Protein AF-A0ABD0TTN7-F1 (afdb_monomer_lite)

pLDDT: mean 75.39, std 26.1, range [21.66, 98.62]

Secondary structure (DSSP, 8-state):
--------------GGGSTTSSHHHHHHHHHHHTTT-------------------------S----IIIIIHHHHHHHHHHHHHHHHHHHH----HHHHHHS--SHHHHHHHHHHHHHHHHHHHHHHHHH-STTTTHHHH------EEEEE-TTS-EEEEGGGGGGTT---TTTGGGEETTEE-HHHHHHT--HHHHHHHHHHHHT-S-B-TT-BBS-TT--TT-B---HHHHHHHHHHHHHHHHHHHHHHHHHHHHHHHTT-TT---SSS-GGGGSPP--

Structure (mmCIF, N/CA/C/O backbone):
data_AF-A0ABD0TTN7-F1
#
_entry.id   AF-A0ABD0TTN7-F1
#
loop_
_atom_site.group_PDB
_atom_site.id
_atom_site.type_symbol
_atom_site.label_atom_id
_atom_site.label_alt_id
_atom_site.label_comp_id
_atom_site.label_asym_id
_atom_site.label_entity_id
_atom_site.label_seq_id
_atom_site.pdbx_PDB_ins_code
_atom_site.Cartn_x
_atom_site.Cartn_y
_atom_site.Cartn_z
_atom_site.occupancy
_atom_site.B_iso_or_equiv
_atom_site.auth_seq_id
_atom_site.auth_comp_id
_atom_site.auth_asym_id
_atom_site.auth_atom_id
_atom_site.pdbx_PDB_model_num
ATOM 1 N N . MET A 1 1 ? 41.023 -1.683 -33.864 1.00 35.75 1 MET A N 1
ATOM 2 C CA . MET A 1 1 ? 41.958 -1.621 -32.718 1.00 35.75 1 MET A CA 1
ATOM 3 C C . MET A 1 1 ? 41.293 -0.709 -31.689 1.00 35.75 1 MET A C 1
ATOM 5 O O . MET A 1 1 ? 41.091 0.445 -32.017 1.00 35.75 1 MET A O 1
ATOM 9 N N . LEU A 1 2 ? 40.792 -1.151 -30.534 1.00 28.19 2 LEU A N 1
ATOM 10 C CA . LEU A 1 2 ? 40.982 -2.406 -29.790 1.00 28.19 2 LEU A CA 1
ATOM 11 C C . LEU A 1 2 ? 39.707 -3.271 -29.742 1.00 28.19 2 LEU A C 1
ATOM 13 O O . LEU A 1 2 ? 38.598 -2.751 -29.746 1.00 28.19 2 LEU A O 1
ATOM 17 N N . GLN A 1 3 ? 39.882 -4.590 -29.662 1.00 27.80 3 GLN A N 1
ATOM 18 C CA . GLN A 1 3 ? 38.815 -5.581 -29.499 1.00 27.80 3 GLN A CA 1
ATOM 19 C C . GLN A 1 3 ? 39.007 -6.230 -28.124 1.00 27.80 3 GLN A C 1
ATOM 21 O O . GLN A 1 3 ? 40.016 -6.898 -27.909 1.00 27.80 3 GLN A O 1
ATOM 26 N N . LEU A 1 4 ? 38.098 -5.989 -27.172 1.00 27.08 4 LEU A N 1
ATOM 27 C CA . LEU A 1 4 ? 38.223 -6.539 -25.819 1.00 27.08 4 LEU A CA 1
ATOM 28 C C . LEU A 1 4 ? 37.517 -7.900 -25.739 1.00 27.08 4 LEU A C 1
ATOM 30 O O . LEU A 1 4 ? 36.291 -7.983 -25.808 1.00 27.08 4 LEU A O 1
ATOM 34 N N . SER A 1 5 ? 38.300 -8.971 -25.626 1.00 25.77 5 SER A N 1
ATOM 35 C CA . SER A 1 5 ? 37.813 -10.353 -25.645 1.00 25.77 5 SER A CA 1
ATOM 36 C C . SER A 1 5 ? 36.914 -10.676 -24.446 1.00 25.77 5 SER A C 1
ATOM 38 O O . SER A 1 5 ? 37.381 -10.758 -23.311 1.00 25.77 5 SER A O 1
ATOM 40 N N . TYR A 1 6 ? 35.628 -10.930 -24.699 1.00 31.28 6 TYR A N 1
ATOM 41 C CA . TYR A 1 6 ? 34.683 -11.420 -23.692 1.00 31.28 6 TYR A CA 1
ATOM 42 C C . TYR A 1 6 ? 34.899 -12.924 -23.457 1.00 31.28 6 TYR A C 1
ATOM 44 O O . TYR A 1 6 ? 34.356 -13.762 -24.175 1.00 31.28 6 TYR A O 1
ATOM 52 N N . GLN A 1 7 ? 35.728 -13.274 -22.471 1.00 26.98 7 GLN A N 1
ATOM 53 C CA . GLN A 1 7 ? 35.920 -14.666 -22.052 1.00 26.98 7 GLN A CA 1
ATOM 54 C C . GLN A 1 7 ? 34.673 -15.193 -21.326 1.00 26.98 7 GLN A C 1
ATOM 56 O O . GLN A 1 7 ? 34.193 -14.608 -20.353 1.00 26.98 7 GLN A O 1
ATOM 61 N N . PHE A 1 8 ? 34.141 -16.308 -21.829 1.00 33.16 8 PHE A N 1
ATOM 62 C CA . PHE A 1 8 ? 32.968 -16.992 -21.294 1.00 33.16 8 PHE A CA 1
ATOM 63 C C . PHE A 1 8 ? 33.393 -17.921 -20.154 1.00 33.16 8 PHE A C 1
ATOM 65 O O . PHE A 1 8 ? 33.653 -19.103 -20.375 1.00 33.16 8 PHE A O 1
ATOM 72 N N . ASP A 1 9 ? 33.485 -17.390 -18.935 1.00 27.58 9 ASP A N 1
ATOM 73 C CA . ASP A 1 9 ? 33.886 -18.207 -17.790 1.00 27.58 9 ASP A CA 1
ATOM 74 C C . ASP A 1 9 ? 32.690 -18.987 -17.216 1.00 27.58 9 ASP A C 1
ATOM 76 O O . ASP A 1 9 ? 31.742 -18.430 -16.647 1.00 27.58 9 ASP A O 1
ATOM 80 N N . ARG A 1 10 ? 32.707 -20.305 -17.430 1.00 39.47 10 ARG A N 1
ATOM 81 C CA . ARG A 1 10 ? 31.604 -21.236 -17.148 1.00 39.47 10 ARG A CA 1
ATOM 82 C C . ARG A 1 10 ? 31.715 -21.788 -15.723 1.00 39.47 10 ARG A C 1
ATOM 84 O O . ARG A 1 10 ? 31.835 -22.994 -15.528 1.00 39.47 10 ARG A O 1
ATOM 91 N N . SER A 1 11 ? 31.670 -20.898 -14.734 1.00 35.69 11 SER A N 1
ATOM 92 C CA . SER A 1 11 ? 31.665 -21.276 -13.314 1.00 35.69 11 SER A CA 1
ATOM 93 C C . SER A 1 11 ? 30.315 -21.878 -12.885 1.00 35.69 11 SER A C 1
ATOM 95 O O . SER A 1 11 ? 29.256 -21.483 -13.381 1.00 35.69 11 SER A O 1
ATOM 97 N N . GLY A 1 12 ? 30.370 -22.883 -12.006 1.00 32.56 12 GLY A N 1
ATOM 98 C CA . GLY A 1 12 ? 29.267 -23.791 -11.680 1.00 32.56 12 GLY A CA 1
ATOM 99 C C . GLY A 1 12 ? 28.047 -23.118 -11.043 1.00 32.56 12 GLY A C 1
ATOM 100 O O . GLY A 1 12 ? 28.159 -22.232 -10.200 1.00 32.56 12 GLY A O 1
ATOM 101 N N . MET A 1 13 ? 26.854 -23.565 -11.443 1.00 35.53 13 MET A N 1
ATOM 102 C CA . MET A 1 13 ? 25.582 -23.057 -10.928 1.00 35.53 13 MET A CA 1
ATOM 103 C C . MET A 1 13 ? 25.083 -23.932 -9.771 1.00 35.53 13 MET A C 1
ATOM 105 O O . MET A 1 13 ? 24.149 -24.721 -9.931 1.00 35.53 13 MET A O 1
ATOM 109 N N . ASP A 1 14 ? 25.716 -23.798 -8.606 1.00 32.41 14 ASP A N 1
ATOM 110 C CA . ASP A 1 14 ? 25.329 -24.559 -7.417 1.00 32.41 14 ASP A CA 1
ATOM 111 C C . ASP A 1 14 ? 23.949 -24.137 -6.897 1.00 32.41 14 ASP A C 1
ATOM 113 O O . ASP A 1 14 ? 23.652 -22.958 -6.678 1.00 32.41 14 ASP A O 1
ATOM 117 N N . ARG A 1 15 ? 23.094 -25.139 -6.652 1.00 35.00 15 ARG A N 1
ATOM 118 C CA . ARG A 1 15 ? 21.683 -24.981 -6.243 1.00 35.00 15 ARG A CA 1
ATOM 119 C C . ARG A 1 15 ? 21.482 -24.278 -4.887 1.00 35.00 15 ARG A C 1
ATOM 121 O O . ARG A 1 15 ? 20.344 -23.995 -4.524 1.00 35.00 15 ARG A O 1
ATOM 128 N N . LEU A 1 16 ? 22.557 -23.984 -4.155 1.00 34.22 16 LEU A N 1
ATOM 129 C CA . LEU A 1 16 ? 22.541 -23.403 -2.809 1.00 34.22 16 LEU A CA 1
ATOM 130 C C . LEU A 1 16 ? 22.418 -21.869 -2.766 1.00 34.22 16 LEU A C 1
ATOM 132 O O . LEU A 1 16 ? 22.091 -21.341 -1.711 1.00 34.22 16 LEU A O 1
ATOM 136 N N . ASN A 1 17 ? 22.612 -21.155 -3.884 1.00 36.28 17 ASN A N 1
ATOM 137 C CA . ASN A 1 17 ? 22.540 -19.679 -3.922 1.00 36.28 17 ASN A CA 1
ATOM 138 C C . ASN A 1 17 ? 21.160 -19.110 -4.315 1.00 36.28 17 ASN A C 1
ATOM 140 O O . ASN A 1 17 ? 20.979 -17.896 -4.375 1.00 36.28 17 ASN A O 1
ATOM 144 N N . ILE A 1 18 ? 20.171 -19.969 -4.573 1.00 40.19 18 ILE A N 1
ATOM 145 C CA . ILE A 1 18 ? 18.792 -19.577 -4.910 1.00 40.19 18 ILE A CA 1
ATOM 146 C C . ILE A 1 18 ? 17.914 -19.180 -3.688 1.00 40.19 18 ILE A C 1
ATOM 148 O O . ILE A 1 18 ? 17.066 -18.303 -3.858 1.00 40.19 18 ILE A O 1
ATOM 152 N N . PRO A 1 19 ? 18.066 -19.727 -2.457 1.00 31.73 19 PRO A N 1
ATOM 153 C CA . PRO A 1 19 ? 17.111 -19.479 -1.373 1.00 31.73 19 PRO A CA 1
ATOM 154 C C . PRO A 1 19 ? 17.317 -18.145 -0.638 1.00 31.73 19 PRO A C 1
ATOM 156 O O . PRO A 1 19 ? 16.416 -17.719 0.077 1.00 31.73 19 PRO A O 1
ATOM 159 N N . LEU A 1 20 ? 18.466 -17.475 -0.800 1.00 38.25 20 LEU A N 1
ATOM 160 C CA . LEU A 1 20 ? 18.839 -16.274 -0.033 1.00 38.25 20 LEU A CA 1
ATOM 161 C C . LEU A 1 20 ? 18.192 -14.967 -0.524 1.00 38.25 20 LEU A C 1
ATOM 163 O O . LEU A 1 20 ? 18.068 -14.037 0.262 1.00 38.25 20 LEU A O 1
ATOM 167 N N . GLY A 1 21 ? 17.717 -14.901 -1.774 1.00 35.94 21 GLY A N 1
ATOM 168 C CA . GLY A 1 21 ? 17.000 -13.725 -2.302 1.00 35.94 21 GLY A CA 1
ATOM 169 C C . GLY A 1 21 ? 15.488 -13.711 -2.024 1.00 35.94 21 GLY A C 1
ATOM 170 O O . GLY A 1 21 ? 14.837 -12.682 -2.177 1.00 35.94 21 GLY A O 1
ATOM 171 N N . SER A 1 22 ? 14.913 -14.845 -1.613 1.00 44.78 22 SER A N 1
ATOM 172 C CA . SER A 1 22 ? 13.481 -14.987 -1.315 1.00 44.78 22 SER A CA 1
ATOM 173 C C . SER A 1 22 ? 13.012 -14.672 0.126 1.00 44.78 22 SER A C 1
ATOM 175 O O . SER A 1 22 ? 11.804 -14.463 0.271 1.00 44.78 22 SER A O 1
ATOM 177 N N . PRO A 1 23 ? 13.837 -14.622 1.203 1.00 37.97 23 PRO A N 1
ATOM 178 C CA . PRO A 1 23 ? 13.316 -14.487 2.568 1.00 37.97 23 PRO A CA 1
ATOM 179 C C . PRO A 1 23 ? 12.605 -13.158 2.821 1.00 37.97 23 PRO A C 1
ATOM 181 O O . PRO A 1 23 ? 11.647 -13.122 3.584 1.00 37.97 23 PRO A O 1
ATOM 184 N N . VAL A 1 24 ? 13.040 -12.075 2.167 1.00 43.75 24 VAL A N 1
ATOM 185 C CA . VAL A 1 24 ? 12.493 -10.723 2.372 1.00 43.75 24 VAL A CA 1
ATOM 186 C C . VAL A 1 24 ? 11.019 -10.649 1.960 1.00 43.75 24 VAL A C 1
ATOM 188 O O . VAL A 1 24 ? 10.198 -10.117 2.707 1.00 43.75 24 VAL A O 1
ATOM 191 N N . LEU A 1 25 ? 10.653 -11.254 0.822 1.00 38.06 25 LEU A N 1
ATOM 192 C CA . LEU A 1 25 ? 9.258 -11.318 0.376 1.00 38.06 25 LEU A CA 1
ATOM 193 C C . LEU A 1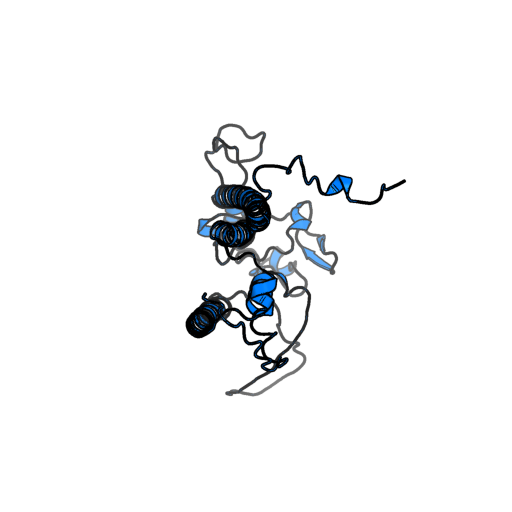 25 ? 8.425 -12.247 1.275 1.00 38.06 25 LEU A C 1
ATOM 195 O O . LEU A 1 25 ? 7.306 -11.898 1.647 1.00 38.06 25 LEU A O 1
ATOM 199 N N . THR A 1 26 ? 8.985 -13.390 1.687 1.00 41.38 26 THR A N 1
ATOM 200 C CA . THR A 1 26 ? 8.311 -14.338 2.590 1.00 41.38 26 THR A CA 1
ATOM 201 C C . THR A 1 26 ? 8.075 -13.750 3.985 1.00 41.38 26 THR A C 1
ATOM 203 O O . THR A 1 26 ? 7.040 -14.023 4.585 1.00 41.38 26 THR A O 1
ATOM 206 N N . LEU A 1 27 ? 8.981 -12.912 4.502 1.00 41.38 27 LEU A N 1
ATOM 207 C CA . LEU A 1 27 ? 8.842 -12.292 5.824 1.00 41.38 27 LEU A CA 1
ATOM 208 C C . LEU A 1 27 ? 7.865 -11.104 5.806 1.00 41.38 27 LEU A C 1
ATOM 210 O O . LEU A 1 27 ? 7.028 -10.999 6.701 1.00 41.38 27 LEU A O 1
ATOM 214 N N . LEU A 1 28 ? 7.892 -10.268 4.758 1.00 39.09 28 LEU A N 1
ATOM 215 C CA . LEU A 1 28 ? 6.909 -9.189 4.564 1.00 39.09 28 LEU A CA 1
ATOM 216 C C . LEU A 1 28 ? 5.490 -9.732 4.320 1.00 39.09 28 LEU A C 1
ATOM 218 O O . LEU A 1 28 ? 4.529 -9.210 4.878 1.00 39.09 28 LEU A O 1
ATOM 222 N N . CYS A 1 29 ? 5.346 -10.821 3.556 1.00 39.69 29 CYS A N 1
ATOM 223 C CA . CYS A 1 29 ? 4.062 -11.514 3.387 1.00 39.69 29 CYS A CA 1
ATOM 224 C C . CYS A 1 29 ? 3.678 -12.360 4.627 1.00 39.69 29 CYS A C 1
ATOM 226 O O . CYS A 1 29 ? 2.503 -12.652 4.873 1.00 39.69 29 CYS A O 1
ATOM 228 N N . GLY A 1 30 ? 4.661 -12.708 5.465 1.00 33.47 30 GLY A N 1
ATOM 229 C CA . GLY A 1 30 ? 4.503 -13.471 6.705 1.00 33.47 30 GLY A CA 1
ATOM 230 C C . GLY A 1 30 ? 3.621 -12.790 7.754 1.00 33.47 30 GLY A C 1
ATOM 231 O O . GLY A 1 30 ? 2.946 -13.483 8.515 1.00 33.47 30 GLY A O 1
ATOM 232 N N . ILE A 1 31 ? 3.538 -11.454 7.733 1.00 45.19 31 ILE A N 1
ATOM 233 C CA . ILE A 1 31 ? 2.679 -10.656 8.629 1.00 45.19 31 ILE A CA 1
ATOM 234 C C . ILE A 1 31 ? 1.177 -10.918 8.371 1.00 45.19 31 ILE A C 1
ATOM 236 O O . ILE A 1 31 ? 0.366 -10.746 9.276 1.00 45.19 31 ILE A O 1
ATOM 240 N N . HIS A 1 32 ? 0.800 -11.415 7.184 1.00 35.41 32 HIS A N 1
ATOM 241 C CA . HIS A 1 32 ? -0.573 -11.836 6.855 1.00 35.41 32 HIS A CA 1
ATOM 242 C C . HIS A 1 32 ? -0.764 -13.365 6.745 1.00 35.41 32 HIS A C 1
ATOM 244 O O . HIS A 1 32 ? -1.893 -13.828 6.597 1.00 35.41 32 HIS A O 1
ATOM 250 N N . SER A 1 33 ? 0.303 -14.173 6.822 1.00 28.12 33 SER A N 1
ATOM 251 C CA . SER A 1 33 ? 0.257 -15.592 6.406 1.00 28.12 33 SER A CA 1
ATOM 252 C C . SER A 1 33 ? 0.139 -16.629 7.535 1.00 28.12 33 SER A C 1
ATOM 254 O O . SER A 1 33 ? -0.042 -17.816 7.255 1.00 28.12 33 SER A O 1
ATOM 256 N N . ARG A 1 34 ? 0.158 -16.229 8.818 1.00 31.75 34 ARG A N 1
ATOM 257 C CA . ARG A 1 34 ? -0.089 -17.166 9.942 1.00 31.75 34 ARG A CA 1
ATOM 258 C C . ARG A 1 34 ? -1.550 -17.638 10.079 1.00 31.75 34 ARG A C 1
ATOM 260 O O . ARG A 1 34 ? -1.848 -18.391 10.999 1.00 31.75 34 ARG A O 1
ATOM 267 N N . SER A 1 35 ? -2.422 -17.290 9.133 1.00 34.31 35 SER A N 1
ATOM 268 C CA . SER A 1 35 ? -3.768 -17.867 8.999 1.00 34.31 35 SER A CA 1
ATOM 269 C C . SER A 1 35 ? -3.836 -19.114 8.098 1.00 34.31 35 SER A C 1
ATOM 271 O O . SER A 1 35 ? -4.930 -19.638 7.916 1.00 34.31 35 SER A O 1
ATOM 273 N N . ALA A 1 36 ? -2.722 -19.586 7.505 1.00 28.41 36 ALA A N 1
ATOM 274 C CA . ALA A 1 36 ? -2.778 -20.599 6.433 1.00 28.41 36 ALA A CA 1
ATOM 275 C C . ALA A 1 36 ? -1.845 -21.827 6.544 1.00 28.41 36 ALA A C 1
ATOM 277 O O . ALA A 1 36 ? -2.139 -22.837 5.910 1.00 28.41 36 ALA A O 1
ATOM 278 N N . LEU A 1 37 ? -0.742 -21.795 7.307 1.00 27.08 37 LEU A N 1
ATOM 279 C CA . LEU A 1 37 ? 0.231 -22.906 7.347 1.00 27.08 37 LEU A CA 1
ATOM 280 C C . LEU A 1 37 ? 0.706 -23.231 8.769 1.00 27.08 37 LEU A C 1
ATOM 282 O O . LEU A 1 37 ? 1.490 -22.499 9.372 1.00 27.08 37 LEU A O 1
ATOM 286 N N . GLY A 1 38 ? 0.254 -24.376 9.284 1.00 30.25 38 GLY A N 1
ATOM 287 C CA . GLY A 1 38 ? 0.754 -24.958 10.525 1.00 30.25 38 GLY A CA 1
ATOM 288 C C . GLY A 1 38 ? 2.082 -25.677 10.301 1.00 30.25 38 GLY A C 1
ATOM 289 O O . GLY A 1 38 ? 2.096 -26.795 9.794 1.00 30.25 38 GLY A O 1
ATOM 290 N N . ILE A 1 39 ? 3.190 -25.056 10.708 1.00 24.92 39 ILE A N 1
ATOM 291 C CA . ILE A 1 39 ? 4.505 -25.704 10.800 1.00 24.92 39 ILE A CA 1
ATOM 292 C C . ILE A 1 39 ? 5.091 -25.411 12.183 1.00 24.92 39 ILE A C 1
ATOM 294 O O . ILE A 1 39 ? 5.323 -24.261 12.552 1.00 24.92 39 ILE A O 1
ATOM 298 N N . THR A 1 40 ? 5.317 -26.471 12.954 1.00 24.19 40 THR A N 1
ATOM 299 C CA . THR A 1 40 ? 5.938 -26.433 14.282 1.00 24.19 40 THR A CA 1
ATOM 300 C C . THR A 1 40 ? 7.429 -26.745 14.182 1.00 24.19 40 THR A C 1
ATOM 302 O O . THR A 1 40 ? 7.788 -27.800 13.663 1.00 24.19 40 THR A O 1
ATOM 305 N N . SER A 1 41 ? 8.293 -25.906 14.755 1.00 24.19 41 SER A N 1
ATOM 306 C CA . SER A 1 41 ? 9.706 -26.240 14.987 1.00 24.19 41 SER A CA 1
ATOM 307 C C . SER A 1 41 ? 10.023 -26.181 16.479 1.00 24.19 41 SER A C 1
ATOM 309 O O . SER A 1 41 ? 10.000 -25.114 17.090 1.00 24.19 41 SER A O 1
ATOM 311 N N . SER A 1 42 ? 10.301 -27.341 17.066 1.00 29.30 42 SER A N 1
ATOM 312 C CA . SER A 1 42 ? 10.620 -27.507 18.482 1.00 29.30 42 SER A CA 1
ATOM 313 C C . SER A 1 42 ? 12.123 -27.427 18.749 1.00 29.30 42 SER A C 1
ATOM 315 O O . SER A 1 42 ? 12.887 -28.215 18.194 1.00 29.30 42 SER A O 1
ATOM 317 N N . SER A 1 43 ? 12.529 -26.590 19.700 1.00 25.45 43 SER A N 1
ATOM 318 C CA . SER A 1 43 ? 13.810 -26.719 20.404 1.00 25.45 43 SER A CA 1
ATOM 319 C C . SER A 1 43 ? 13.612 -26.269 21.850 1.00 25.45 43 SER A C 1
ATOM 321 O O . SER A 1 43 ? 13.559 -25.074 22.133 1.00 25.45 43 SER A O 1
ATOM 323 N N . GLY A 1 44 ? 13.417 -27.223 22.758 1.00 24.78 44 GLY A N 1
ATOM 324 C CA . GLY A 1 44 ? 13.250 -26.927 24.179 1.00 24.78 44 GLY A CA 1
ATOM 325 C C . GLY A 1 44 ? 14.582 -26.927 24.920 1.00 24.78 44 GLY A C 1
ATOM 326 O O . GLY A 1 44 ? 15.475 -27.701 24.582 1.00 24.78 44 GLY A O 1
ATOM 327 N N . TRP A 1 45 ? 14.668 -26.148 25.997 1.00 21.66 45 TRP A N 1
ATOM 328 C CA . TRP A 1 45 ? 15.526 -26.494 27.127 1.00 21.66 45 TRP A CA 1
ATOM 329 C C . TRP A 1 45 ? 14.869 -26.075 28.444 1.00 21.66 45 TRP A C 1
ATOM 331 O O . TRP A 1 45 ? 14.267 -25.009 28.546 1.00 21.66 45 TRP A O 1
ATOM 341 N N . ASN A 1 46 ? 14.921 -26.978 29.423 1.00 25.12 46 ASN A N 1
ATOM 342 C CA . ASN A 1 46 ? 14.188 -26.882 30.682 1.00 25.12 46 ASN A CA 1
ATOM 343 C C . ASN A 1 46 ? 15.031 -26.229 31.781 1.00 25.12 46 ASN A C 1
ATOM 345 O O . ASN A 1 46 ? 16.210 -26.540 31.922 1.00 25.12 46 ASN A O 1
ATOM 349 N N . SER A 1 47 ? 14.370 -25.483 32.665 1.00 24.50 47 SER A N 1
ATOM 350 C CA . SER A 1 47 ? 14.680 -25.468 34.102 1.00 24.50 47 SER A CA 1
ATOM 351 C C . SER A 1 47 ? 13.394 -25.076 34.846 1.00 24.50 47 SER A C 1
ATOM 353 O O . SER A 1 47 ? 12.972 -23.929 34.812 1.00 24.50 47 SER A O 1
ATOM 355 N N . SER A 1 48 ? 12.562 -26.049 35.222 1.00 22.19 48 SER A N 1
ATOM 356 C CA . SER A 1 48 ? 12.627 -26.772 36.502 1.00 22.19 48 SER A CA 1
ATOM 357 C C . SER A 1 48 ? 12.048 -25.986 37.687 1.00 22.19 48 SER A C 1
ATOM 359 O O . SER A 1 48 ? 12.801 -25.370 38.433 1.00 22.19 48 SER A O 1
ATOM 361 N N . GLN A 1 49 ? 10.737 -26.137 37.927 1.00 26.61 49 GLN A N 1
ATOM 362 C CA . GLN A 1 49 ? 10.211 -26.749 39.163 1.00 26.61 49 GLN A CA 1
ATOM 363 C C . GLN A 1 49 ? 8.945 -27.574 38.834 1.00 26.61 49 GLN A C 1
ATOM 365 O O . GLN A 1 49 ? 8.197 -27.233 37.922 1.00 26.61 49 GLN A O 1
ATOM 370 N N . ASN A 1 50 ? 8.763 -28.701 39.526 1.00 23.95 50 ASN A N 1
ATOM 371 C CA . ASN A 1 50 ? 7.765 -29.767 39.309 1.00 23.95 50 ASN A CA 1
ATOM 372 C C . ASN A 1 50 ? 7.704 -30.603 40.619 1.00 23.95 50 ASN A C 1
ATOM 374 O O . ASN A 1 50 ? 8.674 -30.504 41.379 1.00 23.95 50 ASN A O 1
ATOM 378 N N . PRO A 1 51 ? 6.727 -31.500 40.890 1.00 34.88 51 PRO A N 1
ATOM 379 C CA . PRO A 1 51 ? 5.363 -31.682 40.368 1.00 34.88 51 PRO A CA 1
ATOM 380 C C . PRO A 1 51 ? 4.337 -31.224 41.450 1.00 34.88 51 PRO A C 1
ATOM 382 O O . PRO A 1 51 ? 4.681 -30.350 42.235 1.00 34.88 51 PRO A O 1
ATOM 385 N N . THR A 1 52 ? 3.071 -31.646 41.614 1.00 23.44 52 THR A N 1
ATOM 386 C CA . THR A 1 52 ? 2.141 -32.651 41.024 1.00 23.44 52 THR A CA 1
ATOM 387 C C . THR A 1 52 ? 0.726 -32.060 41.254 1.00 23.44 52 THR A C 1
ATOM 389 O O . THR A 1 52 ? 0.518 -31.422 42.279 1.00 23.44 52 THR A O 1
ATOM 392 N N . THR A 1 53 ? -0.296 -32.146 40.400 1.00 24.84 53 THR A N 1
ATOM 393 C CA . THR A 1 53 ? -0.935 -33.301 39.738 1.00 24.84 53 THR A CA 1
ATOM 394 C C . THR A 1 53 ? -1.621 -32.856 38.435 1.00 24.84 53 THR A C 1
ATOM 396 O O . THR A 1 53 ? -2.101 -31.732 38.323 1.00 24.84 53 THR A O 1
ATOM 399 N N . SER A 1 54 ? -1.651 -33.733 37.431 1.00 23.95 54 SER A N 1
ATOM 400 C CA . SER A 1 54 ? -2.232 -33.524 36.090 1.00 23.95 54 SER A CA 1
ATOM 401 C C . SER A 1 54 ? -2.491 -34.915 35.451 1.00 23.95 54 SER A C 1
ATOM 403 O O . SER A 1 54 ? -2.175 -35.905 36.120 1.00 23.95 54 SER A O 1
ATOM 405 N N . PRO A 1 55 ? -3.013 -35.072 34.208 1.00 36.91 55 PRO A N 1
ATOM 406 C CA . PRO A 1 55 ? -3.422 -34.047 33.238 1.00 36.91 55 PRO A CA 1
ATOM 407 C C . PRO A 1 55 ? -4.775 -34.290 32.522 1.00 36.91 55 PRO A C 1
ATOM 409 O O . PRO A 1 55 ? -5.214 -35.416 32.331 1.00 36.91 55 PRO A O 1
ATOM 412 N N . THR A 1 56 ? -5.361 -33.221 31.972 1.00 23.08 56 THR A N 1
ATOM 413 C CA . THR A 1 56 ? -5.840 -33.156 30.567 1.00 23.08 56 THR A CA 1
ATOM 414 C C . THR A 1 56 ? -5.933 -31.674 30.185 1.00 23.08 56 THR A C 1
ATOM 416 O O . THR A 1 56 ? -7.007 -31.088 30.090 1.00 23.08 56 THR A O 1
ATOM 419 N N . SER A 1 57 ? -4.775 -31.030 30.042 1.00 25.84 57 SER A N 1
ATOM 420 C CA . SER A 1 57 ? -4.655 -29.632 29.617 1.00 25.84 57 SER A CA 1
ATOM 421 C C . SER A 1 57 ? -4.009 -29.575 28.235 1.00 25.84 57 SER A C 1
ATOM 423 O O . SER A 1 57 ? -2.795 -29.744 28.108 1.00 25.84 57 SER A O 1
ATOM 425 N N . LEU A 1 58 ? -4.818 -29.341 27.201 1.00 24.33 58 LEU A N 1
ATOM 426 C CA . LEU A 1 58 ? -4.314 -28.973 25.876 1.00 24.33 58 LEU A CA 1
ATOM 427 C C . LEU A 1 58 ? -3.659 -27.575 25.947 1.00 24.33 58 LEU A C 1
ATOM 429 O O . LEU A 1 58 ? -4.088 -26.746 26.755 1.00 24.33 58 LEU A O 1
ATOM 433 N N . PRO A 1 59 ? -2.602 -27.304 25.160 1.00 27.05 59 PRO A N 1
ATOM 434 C CA . PRO A 1 59 ? -1.795 -26.100 25.327 1.00 27.05 59 PRO A CA 1
ATOM 435 C C . PRO A 1 59 ? -2.535 -24.829 24.865 1.00 27.05 59 PRO A C 1
ATOM 437 O O . PRO A 1 59 ? -3.236 -24.858 23.851 1.00 27.05 59 PRO A O 1
ATOM 440 N N . PRO A 1 60 ? -2.349 -23.680 25.544 1.00 31.08 60 PRO A N 1
ATOM 441 C CA . PRO A 1 60 ? -2.914 -22.403 25.118 1.00 31.08 60 PRO A CA 1
ATOM 442 C C . PRO A 1 60 ? -2.077 -21.789 23.982 1.00 31.08 60 PRO A C 1
ATOM 444 O O . PRO A 1 60 ? -1.274 -20.883 24.194 1.00 31.08 60 PRO A O 1
ATOM 447 N N . THR A 1 61 ? -2.254 -22.282 22.757 1.00 31.59 61 THR A N 1
ATOM 448 C CA . THR A 1 61 ? -1.500 -21.830 21.571 1.00 31.59 61 THR A CA 1
ATOM 449 C C . THR A 1 61 ? -2.279 -20.788 20.753 1.00 31.59 61 THR A C 1
ATOM 451 O O . THR A 1 61 ? -2.553 -21.001 19.576 1.00 31.59 61 THR A O 1
ATOM 454 N N . VAL A 1 62 ? -2.659 -19.652 21.360 1.00 33.91 62 VAL A N 1
ATOM 455 C CA . VAL A 1 62 ? -3.388 -18.566 20.662 1.00 33.91 62 VAL A CA 1
ATOM 456 C C . VAL A 1 62 ? -2.836 -17.173 21.006 1.00 33.91 62 VAL A C 1
ATOM 458 O O . VAL A 1 62 ? -3.124 -16.607 22.056 1.00 33.91 62 VAL A O 1
ATOM 461 N N . SER A 1 63 ? -2.057 -16.630 20.065 1.00 33.09 63 SER A N 1
ATOM 462 C CA . SER A 1 63 ? -1.818 -15.200 19.786 1.00 33.09 63 SER A CA 1
ATOM 463 C C . SER A 1 63 ? -1.921 -14.194 20.955 1.00 33.09 63 SER A C 1
ATOM 465 O O . SER A 1 63 ? -2.918 -13.479 21.093 1.00 33.09 63 SER A O 1
ATOM 467 N N . ARG A 1 64 ? -0.831 -14.017 21.712 1.00 33.50 64 ARG A N 1
ATOM 468 C CA . ARG A 1 64 ? -0.528 -12.738 22.380 1.00 33.50 64 ARG A CA 1
ATOM 469 C C . ARG A 1 64 ? 0.514 -12.010 21.530 1.00 33.50 64 ARG A C 1
ATOM 471 O O . ARG A 1 64 ? 1.669 -12.422 21.527 1.00 33.50 64 ARG A O 1
ATOM 478 N N . THR A 1 65 ? 0.143 -10.923 20.855 1.00 46.09 65 THR A N 1
ATOM 479 C CA . THR A 1 65 ? 1.100 -10.001 20.212 1.00 46.09 65 THR A CA 1
ATOM 480 C C . THR A 1 65 ? 1.814 -9.172 21.281 1.00 46.09 65 THR A C 1
ATOM 482 O O . THR A 1 65 ? 1.544 -7.986 21.462 1.00 46.09 65 THR A O 1
ATOM 485 N N . SER A 1 66 ? 2.686 -9.824 22.054 1.00 49.47 66 SER A N 1
ATOM 486 C CA . SER A 1 66 ? 3.501 -9.155 23.066 1.00 49.47 66 SER A CA 1
ATOM 487 C C . SER A 1 66 ? 4.542 -8.273 22.386 1.00 49.47 66 SER A C 1
ATOM 489 O O . SER A 1 66 ? 5.238 -8.721 21.471 1.00 49.47 66 SER A O 1
ATOM 491 N N . ILE A 1 67 ? 4.680 -7.037 22.869 1.00 53.06 67 ILE A N 1
ATOM 492 C CA . ILE A 1 67 ? 5.703 -6.100 22.392 1.00 53.06 67 ILE A CA 1
ATOM 493 C C . ILE A 1 67 ? 7.119 -6.661 22.596 1.00 53.06 67 ILE A C 1
ATOM 495 O O . ILE A 1 67 ? 7.993 -6.445 21.761 1.00 53.06 67 ILE A O 1
ATOM 499 N N . GLU A 1 68 ? 7.315 -7.448 23.657 1.00 48.88 68 GLU A N 1
ATOM 500 C CA . GLU A 1 68 ? 8.626 -7.957 24.067 1.00 48.88 68 GLU A CA 1
ATOM 501 C C . GLU A 1 68 ? 9.143 -9.122 23.211 1.00 48.88 68 GLU A C 1
ATOM 503 O O . GLU A 1 68 ? 10.351 -9.239 23.032 1.00 48.88 68 GLU A O 1
ATOM 508 N N . THR A 1 69 ? 8.266 -9.976 22.661 1.00 49.47 69 THR A N 1
ATOM 509 C CA . THR A 1 69 ? 8.698 -11.194 21.944 1.00 49.47 69 THR A CA 1
ATOM 510 C C . THR A 1 69 ? 8.641 -11.073 20.426 1.00 49.47 69 THR A C 1
ATOM 512 O O . THR A 1 69 ? 9.538 -11.567 19.754 1.00 49.47 69 THR A O 1
ATOM 515 N N . GLU A 1 70 ? 7.626 -10.423 19.852 1.00 51.41 70 GLU A N 1
ATOM 516 C CA . GLU A 1 70 ? 7.501 -10.361 18.386 1.00 51.41 70 GLU A CA 1
ATOM 517 C C . GLU A 1 70 ? 8.350 -9.220 17.798 1.00 51.41 70 GLU A C 1
ATOM 519 O O . GLU A 1 70 ? 9.161 -9.434 16.898 1.00 51.41 70 GLU A O 1
ATOM 524 N N . TRP A 1 71 ? 8.227 -7.998 18.328 1.00 54.28 71 TRP A N 1
ATOM 525 C CA . TRP A 1 71 ? 8.815 -6.812 17.691 1.00 54.28 71 TRP A CA 1
ATOM 526 C C . TRP A 1 71 ? 10.326 -6.689 17.887 1.00 54.28 71 TRP A C 1
ATOM 528 O O . TRP A 1 71 ? 11.031 -6.351 16.937 1.00 54.28 71 TRP A O 1
ATOM 538 N N . PHE A 1 72 ? 10.843 -7.006 19.077 1.00 54.62 72 PHE A N 1
ATOM 539 C CA . PHE A 1 72 ? 12.283 -6.947 19.348 1.00 54.62 72 PHE A CA 1
ATOM 540 C C . PHE A 1 72 ? 13.069 -7.946 18.482 1.00 54.62 72 PHE A C 1
ATOM 542 O O . PHE A 1 72 ? 14.055 -7.577 17.839 1.00 54.62 72 PHE A O 1
ATOM 549 N N . HIS A 1 73 ? 12.595 -9.193 18.386 1.00 57.97 73 HIS A N 1
ATOM 550 C CA . HIS A 1 73 ? 13.232 -10.214 17.554 1.00 57.97 73 HIS A CA 1
ATOM 551 C C . HIS A 1 73 ? 13.085 -9.936 16.053 1.00 57.97 73 HIS A C 1
ATOM 553 O O . HIS A 1 73 ? 14.049 -10.150 15.320 1.00 57.97 73 HIS A O 1
ATOM 559 N N . VAL A 1 74 ? 11.949 -9.406 15.582 1.00 64.88 74 VAL A N 1
ATOM 560 C CA . VAL A 1 74 ? 11.783 -9.024 14.167 1.00 64.88 74 VAL A CA 1
ATOM 561 C C . VAL A 1 74 ? 12.693 -7.851 13.787 1.00 64.88 74 VAL A C 1
ATOM 563 O O . VAL A 1 74 ? 13.396 -7.945 12.784 1.00 64.88 74 VAL A O 1
ATOM 566 N N . LEU A 1 75 ? 12.757 -6.784 14.594 1.00 68.69 75 LEU A N 1
ATOM 567 C CA . LEU A 1 75 ? 13.640 -5.638 14.329 1.00 68.69 75 LEU A CA 1
ATOM 568 C C . LEU A 1 75 ? 15.121 -6.035 14.361 1.00 68.69 75 LEU A C 1
ATOM 570 O O . LEU A 1 75 ? 15.879 -5.647 13.472 1.00 68.69 75 LEU A O 1
ATOM 574 N N . SER A 1 76 ? 15.523 -6.858 15.335 1.00 72.81 76 SER A N 1
ATOM 575 C CA . SER A 1 76 ? 16.883 -7.402 15.411 1.00 72.81 76 SER A CA 1
ATOM 576 C C . SER A 1 76 ? 17.211 -8.278 14.195 1.00 72.81 76 SER A C 1
ATOM 578 O O . SER A 1 76 ? 18.255 -8.082 13.576 1.00 72.81 76 SER A O 1
ATOM 580 N N . SER A 1 77 ? 16.297 -9.167 13.789 1.00 81.88 77 SER A N 1
ATOM 581 C CA . SER A 1 77 ? 16.488 -10.056 12.633 1.00 81.88 77 SER A CA 1
ATOM 582 C C . SER A 1 77 ? 16.599 -9.283 11.319 1.00 81.88 77 SER A C 1
ATOM 584 O O . SER A 1 77 ? 17.514 -9.538 10.539 1.00 81.88 77 SER A O 1
ATOM 586 N N . ILE A 1 78 ? 15.711 -8.310 11.075 1.00 85.44 78 ILE A N 1
ATOM 587 C CA . ILE A 1 78 ? 15.764 -7.453 9.879 1.00 85.44 78 ILE A CA 1
ATOM 588 C C . ILE A 1 78 ? 17.067 -6.644 9.869 1.00 85.44 78 ILE A C 1
ATOM 590 O O . ILE A 1 78 ? 17.736 -6.593 8.840 1.00 85.44 78 ILE A O 1
ATOM 594 N N . GLY A 1 79 ? 17.477 -6.079 11.010 1.00 86.00 79 GLY A N 1
ATOM 595 C CA . GLY A 1 79 ? 18.749 -5.363 11.135 1.00 86.00 79 GLY A CA 1
ATOM 596 C C . GLY A 1 79 ? 19.959 -6.232 10.775 1.00 86.00 79 GLY A C 1
ATOM 597 O O . GLY A 1 79 ? 20.795 -5.818 9.972 1.00 86.00 79 GLY A O 1
ATOM 598 N N . SER A 1 80 ? 20.028 -7.462 11.298 1.00 90.19 80 SER A N 1
ATOM 599 C CA . SER A 1 80 ? 21.086 -8.419 10.947 1.00 90.19 80 SER A CA 1
ATOM 600 C C . SER A 1 80 ? 21.068 -8.804 9.465 1.00 90.19 80 SER A C 1
ATOM 602 O O . SER A 1 80 ? 22.131 -8.851 8.847 1.00 90.19 80 SER A O 1
ATOM 604 N N . ILE A 1 81 ? 19.887 -9.030 8.876 1.00 91.25 81 ILE A N 1
ATOM 605 C CA . ILE A 1 81 ? 19.744 -9.336 7.444 1.00 91.25 81 ILE A CA 1
ATOM 606 C C . ILE A 1 81 ? 20.270 -8.175 6.593 1.00 91.25 81 ILE A C 1
ATOM 608 O O . ILE A 1 81 ? 21.109 -8.408 5.730 1.00 91.25 81 ILE A O 1
ATOM 612 N N . CYS A 1 82 ? 19.863 -6.932 6.868 1.00 92.06 82 CYS A N 1
ATOM 613 C CA . CYS A 1 82 ? 20.308 -5.759 6.108 1.00 92.06 82 CYS A CA 1
ATOM 614 C C . CYS A 1 82 ? 21.830 -5.533 6.176 1.00 92.06 82 CYS A C 1
ATOM 616 O O . CYS A 1 82 ? 22.428 -5.101 5.192 1.00 92.06 82 CYS A O 1
ATOM 618 N N . ILE A 1 83 ? 22.473 -5.834 7.311 1.00 93.19 83 ILE A N 1
ATOM 619 C CA . ILE A 1 83 ? 23.937 -5.735 7.446 1.00 93.19 83 ILE A CA 1
ATOM 620 C C . ILE A 1 83 ? 24.635 -6.801 6.591 1.00 93.19 83 ILE A C 1
ATOM 622 O O . ILE A 1 83 ? 25.566 -6.480 5.852 1.00 93.19 83 ILE A O 1
ATOM 626 N N . LEU A 1 84 ? 24.186 -8.058 6.666 1.00 94.31 84 LEU A N 1
ATOM 627 C CA . LEU A 1 84 ? 24.775 -9.159 5.898 1.00 94.31 84 LEU A CA 1
ATOM 628 C C . LEU A 1 84 ? 24.559 -8.983 4.388 1.00 94.31 84 LEU A C 1
ATOM 630 O O . LEU A 1 84 ? 25.496 -9.170 3.614 1.00 94.31 84 LEU A O 1
ATOM 634 N N . ASP A 1 85 ? 23.359 -8.569 3.981 1.00 92.75 85 ASP A N 1
ATOM 635 C CA . ASP A 1 85 ? 23.000 -8.292 2.588 1.00 92.75 85 ASP A CA 1
ATOM 636 C C . ASP A 1 85 ? 23.773 -7.083 2.026 1.00 92.75 85 ASP A C 1
ATOM 638 O O . ASP A 1 85 ? 24.309 -7.140 0.920 1.00 92.75 85 ASP A O 1
ATOM 642 N N . GLY A 1 86 ? 23.959 -6.027 2.828 1.00 93.25 86 GLY A N 1
ATOM 643 C CA . GLY A 1 86 ? 24.799 -4.882 2.468 1.00 93.25 86 GLY A CA 1
ATOM 644 C C . GLY A 1 86 ? 26.270 -5.258 2.253 1.00 93.25 86 GLY A C 1
ATOM 645 O O . GLY A 1 86 ? 26.866 -4.870 1.247 1.00 93.25 86 GLY A O 1
ATOM 646 N N . ILE A 1 87 ? 26.855 -6.064 3.149 1.00 96.44 87 ILE A N 1
ATOM 647 C CA . ILE A 1 87 ? 28.225 -6.590 2.991 1.00 96.44 87 ILE A CA 1
ATOM 648 C C . ILE A 1 87 ? 28.321 -7.468 1.735 1.00 96.44 87 ILE A C 1
ATOM 650 O O . ILE A 1 87 ? 29.254 -7.322 0.943 1.00 96.44 87 ILE A O 1
ATOM 654 N N . TRP A 1 88 ? 27.342 -8.346 1.515 1.00 96.00 88 TRP A N 1
ATOM 655 C CA . TRP A 1 88 ? 27.260 -9.188 0.323 1.00 96.00 88 TRP A CA 1
ATOM 656 C C . TRP A 1 88 ? 27.209 -8.362 -0.971 1.00 96.00 88 TRP A C 1
ATOM 658 O O . TRP A 1 88 ? 27.958 -8.644 -1.911 1.00 96.00 88 TRP A O 1
ATOM 668 N N . HIS A 1 89 ? 26.401 -7.302 -1.015 1.00 95.38 89 HIS A N 1
ATOM 669 C CA . HIS A 1 89 ? 26.293 -6.411 -2.171 1.00 95.38 89 HIS A CA 1
ATOM 670 C C . HIS A 1 89 ? 27.533 -5.533 -2.414 1.00 95.38 89 HIS A C 1
ATOM 672 O O . HIS A 1 89 ? 27.764 -5.137 -3.555 1.00 95.38 89 HIS A O 1
ATOM 678 N N . ILE A 1 90 ? 28.361 -5.272 -1.395 1.00 96.81 90 ILE A N 1
ATOM 679 C CA . ILE A 1 90 ? 29.680 -4.631 -1.560 1.00 96.81 90 ILE A CA 1
ATOM 680 C C . ILE A 1 90 ? 30.703 -5.606 -2.165 1.00 96.81 90 ILE A C 1
ATOM 682 O O . ILE A 1 90 ? 31.498 -5.222 -3.024 1.00 96.81 90 ILE A O 1
ATOM 686 N N . LEU A 1 91 ? 30.705 -6.863 -1.712 1.00 97.50 91 LEU A N 1
ATOM 687 C CA . LEU A 1 91 ? 31.728 -7.852 -2.075 1.00 97.50 91 LEU A CA 1
ATOM 688 C C . LEU A 1 91 ? 31.444 -8.597 -3.390 1.00 97.50 91 LEU A C 1
ATOM 690 O O . LEU A 1 91 ? 32.354 -9.209 -3.953 1.00 97.50 91 LEU A O 1
ATOM 694 N N . THR A 1 92 ? 30.208 -8.566 -3.893 1.00 95.81 92 THR A N 1
ATOM 695 C CA . THR A 1 92 ? 29.792 -9.336 -5.076 1.00 95.81 92 THR A CA 1
ATOM 696 C C . THR A 1 92 ? 29.438 -8.460 -6.278 1.00 95.81 92 THR A C 1
ATOM 698 O O . THR A 1 92 ? 29.114 -7.281 -6.168 1.00 95.81 92 THR A O 1
ATOM 701 N N . LYS A 1 93 ? 29.504 -9.051 -7.478 1.00 96.06 93 LYS A N 1
ATOM 702 C CA . LYS A 1 93 ? 29.042 -8.431 -8.731 1.00 96.06 93 LYS A CA 1
ATOM 703 C C . LYS A 1 93 ? 27.773 -9.138 -9.220 1.00 96.06 93 LYS A C 1
ATOM 705 O O . LYS A 1 93 ? 27.665 -10.350 -9.030 1.00 96.06 93 LYS A O 1
ATOM 710 N N . PRO A 1 94 ? 26.849 -8.446 -9.917 1.00 94.62 94 PRO A N 1
ATOM 711 C CA . PRO A 1 94 ? 25.620 -9.058 -10.415 1.00 94.62 94 PRO A CA 1
ATOM 712 C C . PRO A 1 94 ? 25.854 -10.320 -11.259 1.00 94.62 94 PRO A C 1
ATOM 714 O O . PRO A 1 94 ? 26.525 -10.297 -12.301 1.00 94.62 94 PRO A O 1
ATOM 717 N N . PHE A 1 95 ? 25.250 -11.429 -10.828 1.00 95.06 95 PHE A N 1
ATOM 718 C CA . PHE A 1 95 ? 25.327 -12.712 -11.522 1.00 95.06 95 PHE A CA 1
ATOM 719 C C . PHE A 1 95 ? 24.791 -12.630 -12.958 1.00 95.06 95 PHE A C 1
ATOM 721 O O . PHE A 1 95 ? 23.985 -11.768 -13.311 1.00 95.06 95 PHE A O 1
ATOM 728 N N . ALA A 1 96 ? 25.224 -13.561 -13.812 1.00 95.62 96 ALA A N 1
ATOM 729 C CA . ALA A 1 96 ? 24.878 -13.550 -15.234 1.00 95.62 96 ALA A CA 1
ATOM 730 C C . ALA A 1 96 ? 23.362 -13.633 -15.507 1.00 95.62 96 ALA A C 1
ATOM 732 O O . ALA A 1 96 ? 22.900 -13.076 -16.499 1.00 95.62 96 ALA A O 1
ATOM 733 N N . TRP A 1 97 ? 22.583 -14.292 -14.640 1.00 96.81 97 TRP A N 1
ATOM 734 C CA . TRP A 1 97 ? 21.121 -14.329 -14.761 1.00 96.81 97 TRP A CA 1
ATOM 735 C C . TRP A 1 97 ? 20.493 -12.962 -14.452 1.00 96.81 97 TRP A C 1
ATOM 737 O O . TRP A 1 97 ? 19.696 -12.475 -15.250 1.00 96.81 97 TRP A O 1
ATOM 747 N N . ALA A 1 98 ? 20.921 -12.296 -13.374 1.00 92.88 98 ALA A N 1
ATOM 748 C CA . ALA A 1 98 ? 20.425 -10.975 -12.990 1.00 92.88 98 ALA A CA 1
ATOM 749 C C . ALA A 1 98 ? 20.754 -9.934 -14.069 1.00 92.88 98 ALA A C 1
ATOM 751 O O . ALA A 1 98 ? 19.887 -9.161 -14.473 1.00 92.88 98 ALA A O 1
ATOM 752 N N . ARG A 1 99 ? 21.975 -9.986 -14.626 1.00 94.31 99 ARG A N 1
ATOM 753 C CA . ARG A 1 99 ? 22.395 -9.124 -15.744 1.00 94.31 99 ARG A CA 1
ATOM 754 C C . ARG A 1 99 ? 21.498 -9.235 -16.982 1.00 94.31 99 ARG A C 1
ATOM 756 O O . ARG A 1 99 ? 21.377 -8.250 -17.697 1.00 94.31 99 ARG A O 1
ATOM 763 N N . ARG A 1 100 ? 20.858 -10.388 -17.216 1.00 94.69 100 ARG A N 1
ATOM 764 C CA . ARG A 1 100 ? 19.905 -10.601 -18.324 1.00 94.69 100 ARG A CA 1
ATOM 765 C C . ARG A 1 100 ? 18.453 -10.255 -17.979 1.00 94.69 100 ARG A C 1
ATOM 767 O O . ARG A 1 100 ? 17.672 -10.025 -18.893 1.00 94.69 100 ARG A O 1
ATOM 774 N N . ALA A 1 101 ? 18.080 -10.258 -16.700 1.00 94.38 101 ALA A N 1
ATOM 775 C CA . ALA A 1 101 ? 16.698 -10.040 -16.264 1.00 94.38 101 ALA A CA 1
ATOM 776 C C . ALA A 1 101 ? 16.320 -8.550 -16.158 1.00 94.38 101 ALA A C 1
ATOM 778 O O . ALA A 1 101 ? 15.183 -8.178 -16.454 1.00 94.38 101 ALA A O 1
ATOM 779 N N . PHE A 1 102 ? 17.265 -7.702 -15.742 1.00 94.62 102 PHE A N 1
ATOM 780 C CA . PHE A 1 102 ? 17.014 -6.295 -15.418 1.00 94.62 102 PHE A CA 1
ATOM 781 C C . PHE A 1 102 ? 17.558 -5.322 -16.468 1.00 94.62 102 PHE A C 1
ATOM 783 O O . PHE A 1 102 ? 18.547 -5.597 -17.147 1.00 94.62 102 PHE A O 1
ATOM 790 N N . VAL A 1 103 ? 16.930 -4.146 -16.553 1.00 96.62 103 VAL A N 1
ATOM 791 C CA . VAL A 1 103 ? 17.476 -2.976 -17.255 1.00 96.62 103 VAL A CA 1
ATOM 792 C C . VAL A 1 103 ? 18.430 -2.243 -16.306 1.00 96.62 103 VAL A C 1
ATOM 794 O O . VAL A 1 103 ? 18.069 -1.968 -15.159 1.00 96.62 103 VAL A O 1
ATOM 797 N N . TRP A 1 104 ? 19.635 -1.927 -16.788 1.00 97.38 104 TRP A N 1
ATOM 798 C CA . TRP A 1 104 ? 20.730 -1.322 -16.015 1.00 97.38 104 TRP A CA 1
ATOM 799 C C . TRP A 1 104 ? 20.867 0.174 -16.331 1.00 97.38 104 TRP A C 1
ATOM 801 O O . TRP A 1 104 ? 21.856 0.612 -16.914 1.00 97.38 104 TRP A O 1
ATOM 811 N N . SER A 1 105 ? 19.846 0.962 -15.987 1.00 97.25 105 SER A N 1
ATOM 812 C CA . SER A 1 105 ? 19.823 2.417 -16.196 1.00 97.25 105 SER A CA 1
ATOM 813 C C . SER A 1 105 ? 19.286 3.151 -14.965 1.00 97.25 105 SER A C 1
ATOM 815 O O . SER A 1 105 ? 18.534 2.584 -14.174 1.00 97.25 105 SER A O 1
ATOM 817 N N . GLY A 1 106 ? 19.645 4.431 -14.808 1.00 97.50 106 GLY A N 1
ATOM 818 C CA . GLY A 1 106 ? 19.188 5.246 -13.673 1.00 97.50 106 GLY A CA 1
ATOM 819 C C . GLY A 1 106 ? 17.662 5.352 -13.576 1.00 97.50 106 GLY A C 1
ATOM 820 O O . GLY A 1 106 ? 17.105 5.267 -12.485 1.00 97.50 106 GLY A O 1
ATOM 821 N N . GLU A 1 107 ? 16.974 5.451 -14.718 1.00 97.25 107 GLU A N 1
ATOM 822 C CA . GLU A 1 107 ? 15.508 5.473 -14.759 1.00 97.25 107 GLU A CA 1
ATOM 823 C C . GLU A 1 107 ? 14.892 4.112 -14.395 1.00 97.25 107 GLU A C 1
ATOM 825 O O . GLU A 1 107 ? 13.867 4.062 -13.715 1.00 97.25 107 GLU A O 1
ATOM 830 N N . ALA A 1 108 ? 15.546 3.001 -14.755 1.00 95.88 108 ALA A N 1
ATOM 831 C CA . ALA A 1 108 ? 15.116 1.678 -14.320 1.00 95.88 108 ALA A CA 1
ATOM 832 C C . ALA A 1 108 ? 15.246 1.523 -12.794 1.00 95.88 108 ALA A C 1
ATOM 834 O O . ALA A 1 108 ? 14.290 1.091 -12.151 1.00 95.88 108 ALA A O 1
ATOM 835 N N . TYR A 1 109 ? 16.366 1.949 -12.197 1.00 96.69 109 TYR A N 1
ATOM 836 C CA . TYR A 1 109 ? 16.551 1.913 -10.739 1.00 96.69 109 TYR A CA 1
ATOM 837 C C . TYR A 1 109 ? 15.532 2.790 -9.998 1.00 96.69 109 TYR A C 1
ATOM 839 O O . TYR A 1 109 ? 14.970 2.350 -8.995 1.00 96.69 109 TYR A O 1
ATOM 847 N N . LEU A 1 110 ? 15.228 3.985 -10.523 1.00 96.81 110 LEU A N 1
ATOM 848 C CA . LEU A 1 110 ? 14.130 4.817 -10.025 1.00 96.81 110 LEU A CA 1
ATOM 849 C C . LEU A 1 110 ? 12.800 4.049 -10.071 1.00 96.81 110 LEU A C 1
ATOM 851 O O . LEU A 1 110 ? 12.088 4.005 -9.071 1.00 96.81 110 LEU A O 1
ATOM 855 N N . SER A 1 111 ? 12.486 3.395 -11.195 1.00 97.12 111 SER A N 1
ATOM 856 C CA . SER A 1 111 ? 11.242 2.632 -11.338 1.00 97.12 111 SER A CA 1
ATOM 857 C C . SER A 1 111 ? 11.122 1.489 -10.323 1.00 97.12 111 SER A C 1
ATOM 859 O O . SER A 1 111 ? 10.049 1.307 -9.747 1.00 97.12 111 SER A O 1
ATOM 861 N N . TYR A 1 112 ? 12.204 0.756 -10.036 1.00 95.88 112 TYR A N 1
ATOM 862 C CA . TYR A 1 112 ? 12.188 -0.334 -9.053 1.00 95.88 112 TYR A CA 1
ATOM 863 C C . TYR A 1 112 ? 11.893 0.204 -7.641 1.00 95.88 112 TYR A C 1
ATOM 865 O O . TYR A 1 112 ? 11.031 -0.330 -6.942 1.00 95.88 112 TYR A O 1
ATOM 873 N N . SER A 1 113 ? 12.532 1.315 -7.261 1.00 96.69 113 SER A N 1
ATOM 874 C CA . SER A 1 113 ? 12.300 1.995 -5.980 1.00 96.69 113 SER A CA 1
ATOM 875 C C . SER A 1 113 ? 10.882 2.559 -5.850 1.00 96.69 113 SER A C 1
ATOM 877 O O . SER A 1 113 ? 10.276 2.433 -4.789 1.00 96.69 113 SER A O 1
ATOM 879 N N . LEU A 1 114 ? 10.311 3.126 -6.921 1.00 94.44 114 LEU A N 1
ATOM 880 C CA . LEU A 1 114 ? 8.915 3.587 -6.937 1.00 94.44 114 LEU A CA 1
ATOM 881 C C . LEU A 1 114 ? 7.928 2.431 -6.704 1.00 94.44 114 LEU A C 1
ATOM 883 O O . LEU A 1 114 ? 6.970 2.588 -5.948 1.00 94.44 114 LEU A O 1
ATOM 887 N N . GLY A 1 115 ? 8.192 1.256 -7.286 1.00 94.06 115 GLY A N 1
ATOM 888 C CA . GLY A 1 115 ? 7.385 0.052 -7.064 1.00 94.06 115 GLY A CA 1
ATOM 889 C C . GLY A 1 115 ? 7.443 -0.433 -5.612 1.00 94.06 115 GLY A C 1
ATOM 890 O O . GLY A 1 115 ? 6.409 -0.735 -5.016 1.00 94.06 115 GLY A O 1
ATOM 891 N N . ALA A 1 116 ? 8.635 -0.434 -5.006 1.00 93.50 116 ALA A N 1
ATOM 892 C CA . ALA A 1 116 ? 8.812 -0.788 -3.597 1.00 93.50 116 ALA A CA 1
ATOM 893 C C . ALA A 1 116 ? 8.123 0.213 -2.646 1.00 93.50 116 ALA A C 1
ATOM 895 O O . ALA A 1 116 ? 7.386 -0.195 -1.750 1.00 93.50 116 ALA A O 1
ATOM 896 N N . LEU A 1 117 ? 8.296 1.522 -2.869 1.00 93.50 117 LEU A N 1
ATOM 897 C CA . LEU A 1 117 ? 7.645 2.566 -2.067 1.00 93.50 117 LEU A CA 1
ATOM 898 C C . LEU A 1 117 ? 6.116 2.541 -2.205 1.00 93.50 117 LEU A C 1
ATOM 900 O O . LEU A 1 117 ? 5.413 2.767 -1.223 1.00 93.50 117 LEU A O 1
ATOM 904 N N . SER A 1 118 ? 5.595 2.221 -3.392 1.00 96.19 118 SER A N 1
ATOM 905 C CA . SER A 1 118 ? 4.163 2.007 -3.608 1.00 96.19 118 SER A CA 1
ATOM 906 C C . SER A 1 118 ? 3.620 0.868 -2.738 1.00 96.19 118 SER A C 1
ATOM 908 O O . SER A 1 118 ? 2.655 1.060 -1.993 1.00 96.19 118 SER A O 1
ATOM 910 N N . PHE A 1 119 ? 4.289 -0.290 -2.758 1.00 92.56 119 PHE A N 1
ATOM 911 C CA . PHE A 1 119 ? 3.943 -1.437 -1.917 1.00 92.56 119 PHE A CA 1
ATOM 912 C C . PHE A 1 119 ? 3.989 -1.085 -0.420 1.00 92.56 119 PHE A C 1
ATOM 914 O O . PHE A 1 119 ? 3.055 -1.407 0.315 1.00 92.56 119 PHE A O 1
ATOM 921 N N . PHE A 1 120 ? 5.011 -0.346 0.027 1.00 92.06 120 PHE A N 1
ATOM 922 C CA . PHE A 1 120 ? 5.089 0.144 1.407 1.00 92.06 120 PHE A CA 1
ATOM 923 C C . PHE A 1 120 ? 3.968 1.133 1.761 1.00 92.06 120 PHE A C 1
ATOM 925 O O . PHE A 1 120 ? 3.453 1.069 2.874 1.00 92.06 120 PHE A O 1
ATOM 932 N N . GLY A 1 121 ? 3.532 1.993 0.833 1.00 88.38 121 GLY A N 1
ATOM 933 C CA . GLY A 1 121 ? 2.379 2.880 1.026 1.00 88.38 121 GLY A CA 1
ATOM 934 C C . GLY A 1 121 ? 1.077 2.110 1.272 1.00 88.38 121 GLY A C 1
ATOM 935 O O . GLY A 1 121 ? 0.342 2.415 2.214 1.00 88.38 121 GLY A O 1
ATOM 936 N N . PHE A 1 122 ? 0.825 1.049 0.499 1.00 88.12 122 PHE A N 1
ATOM 937 C CA . PHE A 1 122 ? -0.339 0.181 0.710 1.00 88.12 122 PHE A CA 1
ATOM 938 C C . PHE A 1 122 ? -0.250 -0.636 2.010 1.00 88.12 122 PHE A C 1
ATOM 940 O O . PHE A 1 122 ? -1.251 -0.740 2.723 1.00 88.12 122 PHE A O 1
ATOM 947 N N . ILE A 1 123 ? 0.935 -1.148 2.375 1.00 87.56 123 ILE A N 1
ATOM 948 C CA . ILE A 1 123 ? 1.146 -1.796 3.681 1.00 87.56 123 ILE A CA 1
ATOM 949 C C . ILE A 1 123 ? 0.873 -0.807 4.817 1.00 87.56 123 ILE A C 1
ATOM 951 O O . ILE A 1 123 ? 0.113 -1.132 5.722 1.00 87.56 123 ILE A O 1
ATOM 955 N N . ALA A 1 124 ? 1.440 0.402 4.766 1.00 85.19 124 ALA A N 1
ATOM 956 C CA . ALA A 1 124 ? 1.253 1.426 5.793 1.00 85.19 124 ALA A CA 1
ATOM 957 C C . ALA A 1 124 ? -0.225 1.813 5.956 1.00 85.19 124 ALA A C 1
ATOM 959 O O . ALA A 1 124 ? -0.708 1.896 7.084 1.00 85.19 124 ALA A O 1
ATOM 960 N N . CYS A 1 125 ? -0.961 1.956 4.846 1.00 87.00 125 CYS A N 1
ATOM 961 C CA . CYS A 1 125 ? -2.407 2.184 4.845 1.00 87.00 125 CYS A CA 1
ATOM 962 C C . CYS A 1 125 ? -3.172 1.078 5.594 1.00 87.00 125 CYS A C 1
ATOM 964 O O . CYS A 1 125 ? -3.994 1.377 6.460 1.00 87.00 125 CYS A O 1
ATOM 966 N N . GLY A 1 126 ? -2.901 -0.200 5.304 1.00 80.19 126 GLY A N 1
ATOM 967 C CA . GLY A 1 126 ? -3.524 -1.312 6.031 1.00 80.19 126 GLY A CA 1
ATOM 968 C C . GLY A 1 126 ? -3.093 -1.364 7.501 1.00 80.19 126 GLY A C 1
ATOM 969 O O . GLY A 1 126 ? -3.916 -1.556 8.398 1.00 80.19 126 GLY A O 1
ATOM 970 N N . PHE A 1 127 ? -1.808 -1.139 7.767 1.00 82.75 127 PHE A N 1
ATOM 971 C CA . PHE A 1 127 ? -1.219 -1.262 9.095 1.00 82.75 127 PHE A CA 1
ATOM 972 C C . PHE A 1 127 ? -1.750 -0.193 10.066 1.00 82.75 127 PHE A C 1
ATOM 974 O O . PHE A 1 127 ? -2.134 -0.539 11.182 1.00 82.75 127 PHE A O 1
ATOM 981 N N . VAL A 1 128 ? -1.884 1.071 9.637 1.00 83.06 128 VAL A N 1
ATOM 982 C CA . VAL A 1 128 ? -2.495 2.135 10.460 1.00 83.06 128 VAL A CA 1
ATOM 983 C C . VAL A 1 128 ? -4.003 1.956 10.655 1.00 83.06 128 VAL A C 1
ATOM 985 O O . VAL A 1 128 ? -4.547 2.364 11.684 1.00 83.06 128 VAL A O 1
ATOM 988 N N . TRP A 1 129 ? -4.689 1.323 9.700 1.00 80.88 129 TRP A N 1
ATOM 989 C CA . TRP A 1 129 ? -6.131 1.108 9.779 1.00 80.88 129 TRP A CA 1
ATOM 990 C C . TRP A 1 129 ? -6.514 -0.037 10.726 1.00 80.88 129 TRP A C 1
ATOM 992 O O . TRP A 1 129 ? -7.462 0.104 11.495 1.00 80.88 129 TRP A O 1
ATOM 1002 N N . PHE A 1 130 ? -5.771 -1.149 10.712 1.00 77.94 130 PHE A N 1
ATOM 1003 C CA . PHE A 1 130 ? -6.127 -2.354 11.474 1.00 77.94 130 PHE A CA 1
ATOM 1004 C C . PHE A 1 130 ? -5.306 -2.580 12.750 1.00 77.94 130 PHE A C 1
ATOM 1006 O O . PHE A 1 130 ? -5.824 -3.161 13.705 1.00 77.94 130 PHE A O 1
ATOM 1013 N N . ASN A 1 131 ? -4.037 -2.159 12.805 1.00 78.06 131 ASN A N 1
ATOM 1014 C CA . ASN A 1 131 ? -3.182 -2.482 13.945 1.00 78.06 131 ASN A CA 1
ATOM 1015 C C . ASN A 1 131 ? -3.453 -1.543 15.135 1.00 78.06 131 ASN A C 1
ATOM 1017 O O . ASN A 1 131 ? -3.443 -0.319 14.997 1.00 78.06 131 ASN A O 1
ATOM 1021 N N . ASN A 1 132 ? -3.659 -2.119 16.322 1.00 75.31 132 ASN A N 1
ATOM 1022 C CA . ASN A 1 132 ? -3.869 -1.389 17.578 1.00 75.31 132 ASN A CA 1
ATOM 1023 C C . ASN A 1 132 ? -2.735 -1.576 18.609 1.00 75.31 132 ASN A C 1
ATOM 1025 O O . ASN A 1 132 ? -2.845 -1.077 19.723 1.00 75.31 132 ASN A O 1
ATOM 1029 N N . THR A 1 133 ? -1.660 -2.285 18.245 1.00 72.44 133 THR A N 1
ATOM 1030 C CA . THR A 1 133 ? -0.463 -2.493 19.079 1.00 72.44 133 THR A CA 1
ATOM 1031 C C . THR A 1 133 ? 0.625 -1.472 18.730 1.00 72.44 133 THR A C 1
ATOM 1033 O O . THR A 1 133 ? 1.109 -0.767 19.605 1.00 72.44 133 THR A O 1
ATOM 1036 N N . ALA A 1 134 ? 0.969 -1.351 17.443 1.00 77.56 134 ALA A N 1
ATOM 1037 C CA . ALA A 1 134 ? 1.910 -0.354 16.925 1.00 77.56 134 ALA A CA 1
ATOM 1038 C C . ALA A 1 134 ? 1.270 1.038 16.749 1.00 77.56 134 ALA A C 1
ATOM 1040 O O . ALA A 1 134 ? 1.966 2.046 16.823 1.00 77.56 134 ALA A O 1
ATOM 1041 N N . TYR A 1 135 ? -0.057 1.097 16.587 1.00 75.81 135 TYR A N 1
ATOM 1042 C CA . TYR A 1 135 ? -0.849 2.330 16.662 1.00 75.81 135 TYR A CA 1
ATOM 1043 C C . TYR A 1 135 ? -1.873 2.215 17.803 1.00 75.81 135 TYR A C 1
ATOM 1045 O O . TYR A 1 135 ? -3.029 1.857 17.546 1.00 75.81 135 TYR A O 1
ATOM 1053 N N . PRO A 1 136 ? -1.484 2.478 19.067 1.00 83.94 136 PRO A N 1
ATOM 1054 C CA . PRO A 1 136 ? -2.382 2.357 20.212 1.00 83.94 136 PRO A CA 1
ATOM 1055 C C . PRO A 1 136 ? -3.635 3.217 20.044 1.00 83.94 136 PRO A C 1
ATOM 1057 O O . PRO A 1 136 ? -3.581 4.353 19.562 1.00 83.94 136 PRO A O 1
ATOM 1060 N N . SER A 1 137 ? -4.788 2.672 20.425 1.00 77.75 137 SER A N 1
ATOM 1061 C CA . SER A 1 137 ? -6.079 3.347 20.216 1.00 77.75 137 SER A CA 1
ATOM 1062 C C . SER A 1 137 ? -6.268 4.545 21.156 1.00 77.75 137 SER A C 1
ATOM 1064 O O . SER A 1 137 ? -7.096 5.410 20.899 1.00 77.75 137 SER A O 1
ATOM 1066 N N . GLU A 1 138 ? -5.444 4.636 22.196 1.00 80.00 138 GLU A N 1
ATOM 1067 C CA . GLU A 1 138 ? -5.248 5.778 23.087 1.00 80.00 138 GLU A CA 1
ATOM 1068 C C . GLU A 1 138 ? -4.664 7.011 22.376 1.00 80.00 138 GLU A C 1
ATOM 1070 O O . GLU A 1 138 ? -4.937 8.130 22.799 1.00 80.00 138 GLU A O 1
ATOM 1075 N N . PHE A 1 139 ? -3.883 6.823 21.303 1.00 81.62 139 PHE A N 1
ATOM 1076 C CA . PHE A 1 139 ? -3.272 7.917 20.531 1.00 81.62 139 PHE A CA 1
ATOM 1077 C C . PHE A 1 139 ? -3.927 8.121 19.159 1.00 81.62 139 PHE A C 1
ATOM 1079 O O . PHE A 1 139 ? -4.026 9.248 18.681 1.00 81.62 139 PHE A O 1
ATOM 1086 N N . TYR A 1 140 ? -4.374 7.037 18.517 1.00 79.75 140 TYR A N 1
ATOM 1087 C CA . TYR A 1 140 ? -4.875 7.054 17.135 1.00 79.75 140 TYR A CA 1
ATOM 1088 C C . TYR A 1 140 ? -6.393 6.832 17.019 1.00 79.75 140 TYR A C 1
ATOM 1090 O O . TYR A 1 140 ? -6.953 6.947 15.929 1.00 79.75 140 TYR A O 1
ATOM 1098 N N . GLY A 1 141 ? -7.082 6.534 18.122 1.00 77.12 141 GLY A N 1
ATOM 1099 C CA . GLY A 1 141 ? -8.512 6.222 18.129 1.00 77.12 141 GLY A CA 1
ATOM 1100 C C . GLY A 1 141 ? -8.849 4.776 17.713 1.00 77.12 141 GLY A C 1
ATOM 1101 O O . GLY A 1 141 ? -7.948 3.972 17.439 1.00 77.12 141 GLY A O 1
ATOM 1102 N N . PRO A 1 142 ? -10.148 4.430 17.694 1.00 79.88 142 PRO A N 1
ATOM 1103 C CA . PRO A 1 142 ? -10.670 3.068 17.542 1.00 79.88 142 PRO A CA 1
ATOM 1104 C C . PRO A 1 142 ? -10.864 2.612 16.087 1.00 79.88 142 PRO A C 1
ATOM 1106 O O . PRO A 1 142 ? -10.758 3.398 15.148 1.00 79.88 142 PRO A O 1
ATOM 1109 N N . THR A 1 143 ? -11.199 1.326 15.915 1.00 69.62 143 THR A N 1
ATOM 1110 C CA . THR A 1 143 ? -11.361 0.665 14.603 1.00 69.62 143 THR A CA 1
ATOM 1111 C C . THR A 1 143 ? -12.696 -0.082 14.400 1.00 69.62 143 THR A C 1
ATOM 1113 O O . THR A 1 143 ? -12.958 -0.538 13.291 1.00 69.62 143 THR A O 1
ATOM 1116 N N . GLY A 1 144 ? -13.570 -0.202 15.414 1.00 58.50 144 GLY A N 1
ATOM 1117 C CA . GLY A 1 144 ? -14.881 -0.871 15.290 1.00 58.50 144 GLY A CA 1
ATOM 1118 C C . GLY A 1 144 ? -15.650 -1.040 16.614 1.00 58.50 144 GLY A C 1
ATOM 1119 O O . GLY A 1 144 ? -15.091 -0.817 17.686 1.00 58.50 144 GLY A O 1
ATOM 1120 N N . LEU A 1 145 ? -16.937 -1.428 16.540 1.00 56.38 145 LEU A N 1
ATOM 1121 C CA . LEU A 1 145 ? -17.888 -1.529 17.673 1.00 56.38 145 LEU A CA 1
ATOM 1122 C C . LEU A 1 145 ? -18.903 -2.664 17.480 1.00 56.38 145 LEU A C 1
ATOM 1124 O O . LEU A 1 145 ? -19.343 -2.871 16.354 1.00 56.38 145 LEU A O 1
ATOM 1128 N N . GLY A 1 146 ? -19.343 -3.339 18.550 1.00 44.12 146 GLY A N 1
ATOM 1129 C CA . GLY A 1 146 ? -20.254 -4.500 18.502 1.00 44.12 146 GLY A CA 1
ATOM 1130 C C . GLY A 1 146 ? -21.701 -4.267 18.988 1.00 44.12 146 GLY A C 1
ATOM 1131 O O . GLY A 1 146 ? -21.938 -3.356 19.776 1.00 44.12 146 GLY A O 1
ATOM 1132 N N . LYS A 1 147 ? -22.676 -5.114 18.589 1.00 44.53 147 LYS A N 1
ATOM 1133 C CA . LYS A 1 147 ? -24.067 -5.090 19.104 1.00 44.53 147 LYS A CA 1
ATOM 1134 C C . LYS A 1 147 ? -24.677 -6.486 19.337 1.00 44.53 147 LYS A C 1
ATOM 1136 O O . LYS A 1 147 ? -24.777 -7.296 18.426 1.00 44.53 147 LYS A O 1
ATOM 1141 N N . TYR A 1 148 ? -25.155 -6.746 20.558 1.00 64.12 148 TYR A N 1
ATOM 1142 C CA . TYR A 1 148 ? -25.747 -8.029 21.001 1.00 64.12 148 TYR A CA 1
ATOM 1143 C C . TYR A 1 148 ? -24.891 -9.248 20.613 1.00 64.12 148 TYR A C 1
ATOM 1145 O O . TYR A 1 148 ? -23.677 -9.118 20.667 1.00 64.12 148 TYR A O 1
ATOM 1153 N N . LEU A 1 149 ? -25.444 -10.429 20.310 1.00 77.50 149 LEU A N 1
ATOM 1154 C CA . LEU A 1 149 ? -24.639 -11.643 20.087 1.00 77.50 149 LEU A CA 1
ATOM 1155 C C . LEU A 1 149 ? -25.173 -12.508 18.939 1.00 77.50 149 LEU A C 1
ATOM 1157 O O . LEU A 1 149 ? -26.383 -12.624 18.761 1.00 77.50 149 LEU A O 1
ATOM 1161 N N . MET A 1 150 ? -24.267 -13.167 18.214 1.00 79.94 150 MET A N 1
ATOM 1162 C CA . MET A 1 150 ? -24.558 -14.263 17.278 1.00 79.94 150 MET A CA 1
ATOM 1163 C C . MET A 1 150 ? -23.335 -15.204 17.161 1.00 79.94 150 MET A C 1
ATOM 1165 O O . MET A 1 150 ? -22.367 -15.042 17.907 1.00 79.94 150 MET A O 1
ATOM 1169 N N . ARG A 1 151 ? -23.367 -16.202 16.264 1.00 82.06 151 ARG A N 1
ATOM 1170 C CA . ARG A 1 151 ? -22.219 -17.096 16.005 1.00 82.06 151 ARG A CA 1
ATOM 1171 C C . ARG A 1 151 ? -21.427 -16.696 14.758 1.00 82.06 151 ARG A C 1
ATOM 1173 O O . ARG A 1 151 ? -22.010 -16.209 13.793 1.00 82.06 151 ARG A O 1
ATOM 1180 N N . SER A 1 152 ? -20.120 -16.954 14.771 1.00 84.12 152 SER A N 1
ATOM 1181 C CA . SER A 1 152 ? -19.255 -16.909 13.587 1.00 84.12 152 SER A CA 1
ATOM 1182 C C . SER A 1 152 ? -19.515 -18.094 12.646 1.00 84.12 152 SER A C 1
ATOM 1184 O O . SER A 1 152 ? -20.094 -19.098 13.074 1.00 84.12 152 SER A O 1
ATOM 1186 N N . PRO A 1 153 ? -19.020 -18.042 11.392 1.00 81.31 153 PRO A N 1
ATOM 1187 C CA . PRO A 1 153 ? -18.985 -19.206 10.501 1.00 81.31 153 PRO A CA 1
ATOM 1188 C C . PRO A 1 153 ? -18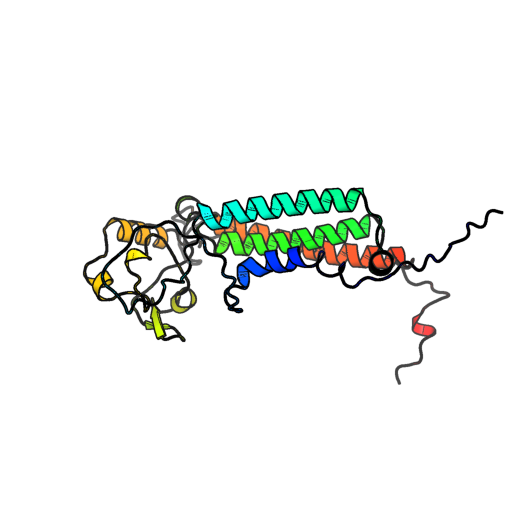.242 -20.421 11.090 1.00 81.31 153 PRO A C 1
ATOM 1190 O O . PRO A 1 153 ? -18.496 -21.549 10.683 1.00 81.31 153 PRO A O 1
ATOM 1193 N N . THR A 1 154 ? -17.349 -20.199 12.062 1.00 80.06 154 THR A N 1
ATOM 1194 C CA . THR A 1 154 ? -16.594 -21.228 12.802 1.00 80.06 154 THR A CA 1
ATOM 1195 C C . THR A 1 154 ? -17.217 -21.598 14.159 1.00 80.06 154 THR A C 1
ATOM 1197 O O . THR A 1 154 ? -16.697 -22.460 14.860 1.00 80.06 154 THR A O 1
ATOM 1200 N N . GLY A 1 155 ? -18.346 -20.986 14.535 1.00 80.31 155 GLY A N 1
ATOM 1201 C CA . GLY A 1 155 ? -19.115 -21.302 15.741 1.00 80.31 155 GLY A CA 1
ATOM 1202 C C . GLY A 1 155 ? -18.804 -20.468 16.992 1.00 80.31 155 GLY A C 1
ATOM 1203 O O . GLY A 1 155 ? -19.522 -20.626 17.985 1.00 80.31 155 GLY A O 1
ATOM 1204 N N . GLU A 1 156 ? -17.813 -19.571 16.961 1.00 85.50 156 GLU A N 1
ATOM 1205 C CA . GLU A 1 156 ? -17.479 -18.660 18.071 1.00 85.50 156 GLU A CA 1
ATOM 1206 C C . GLU A 1 156 ? -18.618 -17.680 18.376 1.00 85.50 156 GLU A C 1
ATOM 1208 O O . GLU A 1 156 ? -19.322 -17.229 17.475 1.00 85.50 156 GLU A O 1
ATOM 1213 N N . VAL A 1 157 ? -18.787 -17.309 19.646 1.00 85.25 157 VAL A N 1
ATOM 1214 C CA . VAL A 1 157 ? -19.743 -16.278 20.068 1.00 85.25 157 VAL A CA 1
ATOM 1215 C C . VAL A 1 157 ? -19.138 -14.892 19.829 1.00 85.25 157 VAL A C 1
ATOM 1217 O O . VAL A 1 157 ? -18.117 -14.542 20.419 1.00 85.25 157 VAL A O 1
ATOM 1220 N N . LEU A 1 158 ? -19.784 -14.087 18.990 1.00 86.00 158 LEU A N 1
ATOM 1221 C CA . LEU A 1 158 ? -19.329 -12.755 18.578 1.00 86.00 158 LEU A CA 1
ATOM 1222 C C . LEU A 1 158 ? -20.469 -11.728 18.639 1.00 86.00 158 LEU A C 1
ATOM 1224 O O . LEU A 1 158 ? -21.630 -12.082 18.848 1.00 86.00 158 LEU A O 1
ATOM 1228 N N . PHE A 1 159 ? -20.144 -10.448 18.460 1.00 85.50 159 PHE A N 1
ATOM 1229 C CA . PHE A 1 159 ? -21.140 -9.380 18.372 1.00 85.50 159 PHE A CA 1
ATOM 1230 C C . PHE A 1 159 ? -21.924 -9.437 17.046 1.00 85.50 159 PHE A C 1
ATOM 1232 O O . PHE A 1 159 ? -21.336 -9.606 15.981 1.00 85.50 159 PHE A O 1
ATOM 1239 N N . GLY A 1 160 ? -23.247 -9.271 17.104 1.00 79.94 160 GLY A N 1
ATOM 1240 C CA . GLY A 1 160 ? -24.148 -9.349 15.948 1.00 79.94 160 GLY A CA 1
ATOM 1241 C C . GLY A 1 160 ? -24.489 -8.010 15.275 1.00 79.94 160 GLY A C 1
ATOM 1242 O O . GLY A 1 160 ? -24.029 -6.935 15.659 1.00 79.94 160 GLY A O 1
ATOM 1243 N N . GLY A 1 161 ? -25.329 -8.077 14.239 1.00 84.81 161 GLY A N 1
ATOM 1244 C CA . GLY A 1 161 ? -25.606 -6.945 13.346 1.00 84.81 161 GLY A CA 1
ATOM 1245 C C . GLY A 1 161 ? -24.467 -6.709 12.347 1.00 84.81 161 GLY A C 1
ATOM 1246 O O . GLY A 1 161 ? -23.650 -7.596 12.109 1.00 84.81 161 GLY A O 1
ATOM 1247 N N . GLU A 1 162 ? -24.378 -5.508 11.767 1.00 82.81 162 GLU A N 1
ATOM 1248 C CA . GLU A 1 162 ? -23.367 -5.182 10.740 1.00 82.81 162 GLU A CA 1
ATOM 1249 C C . GLU A 1 162 ? -21.910 -5.353 11.186 1.00 82.81 162 GLU A C 1
ATOM 1251 O O . GLU A 1 162 ? -21.012 -5.444 10.350 1.00 82.81 162 GLU A O 1
ATOM 1256 N N . THR A 1 163 ? -21.663 -5.383 12.494 1.00 84.00 163 THR A N 1
ATOM 1257 C CA . THR A 1 163 ? -20.336 -5.586 13.079 1.00 84.00 163 THR A CA 1
ATOM 1258 C C . THR A 1 163 ? -19.826 -7.024 12.981 1.00 84.00 163 THR A C 1
ATOM 1260 O O . THR A 1 163 ? -18.670 -7.287 13.295 1.00 84.00 163 THR A O 1
ATOM 1263 N N . MET A 1 164 ? -20.643 -7.969 12.498 1.00 77.81 164 MET A N 1
ATOM 1264 C CA . MET A 1 164 ? -20.214 -9.359 12.304 1.00 77.81 164 MET A CA 1
ATOM 1265 C C . MET A 1 164 ? -18.911 -9.479 11.494 1.00 77.81 164 MET A C 1
ATOM 1267 O O . MET A 1 164 ? -18.116 -10.379 11.737 1.00 77.81 164 MET A O 1
ATOM 1271 N N . ARG A 1 165 ? -18.659 -8.527 10.583 1.00 82.25 165 ARG A N 1
ATOM 1272 C CA . ARG A 1 165 ? -17.433 -8.403 9.775 1.00 82.25 165 ARG A CA 1
ATOM 1273 C C . ARG A 1 165 ? -16.172 -8.012 10.564 1.00 82.25 165 ARG A C 1
ATOM 1275 O O . ARG A 1 165 ? -15.089 -8.039 9.999 1.00 82.25 165 ARG A O 1
ATOM 1282 N N . PHE A 1 166 ? -16.304 -7.637 11.836 1.00 86.00 166 PHE A N 1
ATOM 1283 C CA . PHE A 1 166 ? -15.225 -7.176 12.721 1.00 86.00 166 PHE A CA 1
ATOM 1284 C C . PHE A 1 166 ? -15.008 -8.104 13.931 1.00 86.00 166 PHE A C 1
ATOM 1286 O O . PHE A 1 166 ? -14.449 -7.697 14.946 1.00 86.00 166 PHE A O 1
ATOM 1293 N N . TRP A 1 167 ? -15.452 -9.358 13.850 1.00 82.44 167 TRP A N 1
ATOM 1294 C CA . TRP A 1 167 ? -15.332 -10.350 14.929 1.00 82.44 167 TRP A CA 1
ATOM 1295 C C . TRP A 1 167 ? -13.887 -10.722 15.305 1.00 82.44 167 TRP A C 1
ATOM 1297 O O . TRP A 1 167 ? -13.603 -11.042 16.468 1.00 82.44 167 TRP A O 1
ATOM 1307 N N . ASP A 1 168 ? -12.973 -10.576 14.345 1.00 82.56 168 ASP A N 1
ATOM 1308 C CA . ASP A 1 168 ? -11.522 -10.688 14.513 1.00 82.56 168 ASP A CA 1
ATOM 1309 C C . ASP A 1 168 ? -10.918 -9.576 15.398 1.00 82.56 168 ASP A C 1
ATOM 1311 O O . ASP A 1 168 ? -9.743 -9.643 15.758 1.00 82.56 168 ASP A O 1
ATOM 1315 N N . LEU A 1 169 ? -11.698 -8.558 15.800 1.00 82.81 169 LEU A N 1
ATOM 1316 C CA . LEU A 1 169 ? -11.243 -7.498 16.702 1.00 82.81 169 LEU A CA 1
ATOM 1317 C C . LEU A 1 169 ? -10.774 -8.073 18.050 1.00 82.81 169 LEU A C 1
ATOM 1319 O O . LEU A 1 169 ? -11.560 -8.596 18.850 1.00 82.81 169 LEU A O 1
ATOM 1323 N N . ARG A 1 170 ? -9.482 -7.889 18.329 1.00 83.19 170 ARG A N 1
ATOM 1324 C CA . ARG A 1 170 ? -8.848 -8.141 19.629 1.00 83.19 170 ARG A CA 1
ATOM 1325 C C . ARG A 1 170 ? -8.468 -6.805 20.253 1.00 83.19 170 ARG A C 1
ATOM 1327 O O . ARG A 1 170 ? -7.790 -6.007 19.611 1.00 83.19 170 ARG A O 1
ATOM 1334 N N . ALA A 1 171 ? -8.915 -6.532 21.476 1.00 82.62 171 ALA A N 1
ATOM 1335 C CA . ALA A 1 171 ? -8.690 -5.237 22.128 1.00 82.62 171 ALA A CA 1
ATOM 1336 C C . ALA A 1 171 ? -8.588 -5.379 23.657 1.00 82.62 171 ALA A C 1
ATOM 1338 O O . ALA A 1 171 ? -9.414 -6.088 24.235 1.00 82.62 171 ALA A O 1
ATOM 1339 N N . PRO A 1 172 ? -7.663 -4.679 24.351 1.00 87.31 172 PRO A N 1
ATOM 1340 C CA . PRO A 1 172 ? -7.437 -4.859 25.793 1.00 87.31 172 PRO A CA 1
ATOM 1341 C C . PRO A 1 172 ? -8.676 -4.663 26.681 1.00 87.31 172 PRO A C 1
ATOM 1343 O O . PRO A 1 172 ? -8.800 -5.303 27.721 1.00 87.31 172 PRO A O 1
ATOM 1346 N N . TRP A 1 173 ? -9.616 -3.809 26.264 1.00 87.88 173 TRP A N 1
ATOM 1347 C CA . TRP A 1 173 ? -10.881 -3.577 26.968 1.00 87.88 173 TRP A CA 1
ATOM 1348 C C . TRP A 1 173 ? -11.937 -4.669 26.724 1.00 87.88 173 TRP A C 1
ATOM 1350 O O . TRP A 1 173 ? -12.892 -4.759 27.492 1.00 87.88 173 TRP A O 1
ATOM 1360 N N . LEU A 1 174 ? -11.770 -5.511 25.698 1.00 88.75 174 LEU A N 1
ATOM 1361 C CA . LEU A 1 174 ? -12.703 -6.577 25.315 1.00 88.75 174 LEU A CA 1
ATOM 1362 C C . LEU A 1 174 ? -12.193 -7.981 25.685 1.00 88.75 174 LEU A C 1
ATOM 1364 O O . LEU A 1 174 ? -12.991 -8.823 26.092 1.00 88.75 174 LEU A O 1
ATOM 1368 N N . GLU A 1 175 ? -10.881 -8.232 25.602 1.00 89.75 175 GLU A N 1
ATOM 1369 C CA . GLU A 1 175 ? -10.275 -9.542 25.903 1.00 89.75 175 GLU A CA 1
ATOM 1370 C C . GLU A 1 175 ? -10.686 -10.159 27.257 1.00 89.75 175 GLU A C 1
ATOM 1372 O O . GLU A 1 175 ? -10.940 -11.364 27.279 1.00 89.75 175 GLU A O 1
ATOM 1377 N N . PRO A 1 176 ? -10.846 -9.411 28.374 1.00 93.25 176 PRO A N 1
ATOM 1378 C CA . PRO A 1 176 ? -11.305 -9.993 29.641 1.00 93.25 176 PRO A CA 1
ATOM 1379 C C . PRO A 1 176 ? -12.674 -10.691 29.553 1.00 93.25 176 PRO A C 1
ATOM 1381 O O . PRO A 1 176 ? -12.952 -11.611 30.324 1.00 93.25 176 PRO A O 1
ATOM 1384 N N . LEU A 1 177 ? -13.522 -10.283 28.601 1.00 90.88 177 LEU A N 1
ATOM 1385 C CA . LEU A 1 177 ? -14.864 -10.828 28.364 1.00 90.88 177 LEU A CA 1
ATOM 1386 C C . LEU A 1 177 ? -14.863 -12.020 27.384 1.00 90.88 177 LEU A C 1
ATOM 1388 O O . LEU A 1 177 ? -15.903 -12.654 27.197 1.00 90.88 177 LEU A O 1
ATOM 1392 N N . ARG A 1 178 ? -13.715 -12.345 26.771 1.00 90.06 178 ARG A N 1
ATOM 1393 C CA . ARG A 1 178 ? -13.540 -13.479 25.852 1.00 90.06 178 ARG A CA 1
ATOM 1394 C C . ARG A 1 178 ? -13.105 -14.734 26.635 1.00 90.06 178 ARG A C 1
ATOM 1396 O O . ARG A 1 178 ? -12.281 -14.678 27.549 1.00 90.06 178 ARG A O 1
ATOM 1403 N N . GLY A 1 179 ? -13.691 -15.873 26.287 1.00 90.00 179 GLY A N 1
ATOM 1404 C CA . GLY A 1 179 ? -13.317 -17.217 26.725 1.00 90.00 179 GLY A CA 1
ATOM 1405 C C . GLY A 1 179 ? -12.919 -18.100 25.531 1.00 90.00 179 GLY A C 1
ATOM 1406 O O . GLY A 1 179 ? -12.761 -17.588 24.422 1.00 90.00 179 GLY A O 1
ATOM 1407 N N . PRO A 1 180 ? -12.781 -19.427 25.719 1.00 89.00 180 PRO A N 1
ATOM 1408 C CA . PRO A 1 180 ? -12.324 -20.339 24.661 1.00 89.00 180 PRO A CA 1
ATOM 1409 C C . PRO A 1 180 ? -13.208 -20.372 23.403 1.00 89.00 180 PRO A C 1
ATOM 1411 O O . PRO A 1 180 ? -12.707 -20.652 22.323 1.00 89.00 180 PRO A O 1
ATOM 1414 N N . ASN A 1 181 ? -14.502 -20.058 23.537 1.00 89.50 181 ASN A N 1
ATOM 1415 C CA . ASN A 1 181 ? -15.498 -20.133 22.459 1.00 89.50 181 ASN A CA 1
ATOM 1416 C C . ASN A 1 181 ? -15.986 -18.739 22.003 1.00 89.50 181 ASN A C 1
ATOM 1418 O O . ASN A 1 181 ? -17.143 -18.593 21.604 1.00 89.50 181 ASN A O 1
ATOM 1422 N N . GLY A 1 182 ? -15.154 -17.700 22.121 1.00 90.44 182 GLY A N 1
ATOM 1423 C CA . GLY A 1 182 ? -15.547 -16.305 21.882 1.00 90.44 182 GLY A CA 1
ATOM 1424 C C . GLY A 1 182 ? -16.070 -15.616 23.149 1.00 90.44 182 GLY A C 1
ATOM 1425 O O . GLY A 1 182 ? -15.567 -15.863 24.243 1.00 90.44 182 GLY A O 1
ATOM 1426 N N . LEU A 1 183 ? -17.043 -14.712 23.026 1.00 89.94 183 LEU A N 1
ATOM 1427 C CA . LEU A 1 183 ? -17.582 -13.931 24.147 1.00 89.94 183 LEU A CA 1
ATOM 1428 C C . LEU A 1 183 ? -18.315 -14.809 25.180 1.00 89.94 183 LEU A C 1
ATOM 1430 O O . LEU A 1 183 ? -19.233 -15.561 24.856 1.00 89.94 183 LEU A O 1
ATOM 1434 N N . ASP A 1 184 ? -17.929 -14.680 26.450 1.00 91.31 184 ASP A N 1
ATOM 1435 C CA . ASP A 1 184 ? -18.435 -15.496 27.557 1.00 91.31 184 ASP A CA 1
ATOM 1436 C C . ASP A 1 184 ? -19.666 -14.842 28.213 1.00 91.31 184 ASP A C 1
ATOM 1438 O O . ASP A 1 184 ? -19.566 -13.810 28.883 1.00 91.31 184 ASP A O 1
ATOM 1442 N N . LEU A 1 185 ? -20.842 -15.466 28.066 1.00 89.50 185 LEU A N 1
ATOM 1443 C CA . LEU A 1 185 ? -22.105 -14.979 28.641 1.00 89.50 185 LEU A CA 1
ATOM 1444 C C . LEU A 1 185 ? -22.058 -14.796 30.167 1.00 89.50 185 LEU A C 1
ATOM 1446 O O . LEU A 1 185 ? -22.784 -13.950 30.694 1.00 89.50 185 LEU A O 1
ATOM 1450 N N . SER A 1 186 ? -21.252 -15.575 30.892 1.00 91.56 186 SER A N 1
ATOM 1451 C CA . SER A 1 186 ? -21.138 -15.442 32.349 1.00 91.56 186 SER A CA 1
ATOM 1452 C C . SER A 1 186 ? -20.392 -14.158 32.729 1.00 91.56 186 SER A C 1
ATOM 1454 O O . SER A 1 186 ? -20.832 -13.424 33.619 1.00 91.56 186 SER A O 1
ATOM 1456 N N . ARG A 1 187 ? -19.333 -13.828 31.978 1.00 92.12 187 ARG A N 1
ATOM 1457 C CA . ARG A 1 187 ? -18.547 -12.596 32.129 1.00 92.12 187 ARG A CA 1
ATOM 1458 C C . ARG A 1 187 ? -19.302 -11.375 31.631 1.00 92.12 187 ARG A C 1
ATOM 1460 O O . ARG A 1 187 ? -19.271 -10.351 32.298 1.00 92.12 187 ARG A O 1
ATOM 1467 N N . LEU A 1 188 ? -20.056 -11.483 30.538 1.00 89.81 188 LEU A N 1
ATOM 1468 C CA . LEU A 1 188 ? -20.927 -10.395 30.080 1.00 89.81 188 LEU A CA 1
ATOM 1469 C C . LEU A 1 188 ? -22.004 -10.029 31.116 1.00 89.81 188 LEU A C 1
ATOM 1471 O O . LEU A 1 188 ? -22.363 -8.864 31.231 1.00 89.81 188 LEU A O 1
ATOM 1475 N N . LYS A 1 189 ? -22.501 -10.993 31.903 1.00 90.12 189 LYS A N 1
ATOM 1476 C CA . LYS A 1 189 ? -23.526 -10.738 32.933 1.00 90.12 189 LYS A CA 1
ATOM 1477 C C . LYS A 1 189 ? -22.994 -10.177 34.257 1.00 90.12 189 LYS A C 1
ATOM 1479 O O . LYS A 1 189 ? -23.794 -9.643 35.019 1.00 90.12 189 LYS A O 1
ATOM 1484 N N . LYS A 1 190 ? -21.711 -10.375 34.590 1.00 92.31 190 LYS A N 1
ATOM 1485 C CA . LYS A 1 190 ? -21.169 -10.094 35.943 1.00 92.31 190 LYS A CA 1
ATOM 1486 C C . LYS A 1 190 ? -19.758 -9.494 35.993 1.00 92.31 190 LYS A C 1
ATOM 1488 O O . LYS A 1 190 ? -19.326 -9.077 37.059 1.00 92.31 190 LYS A O 1
ATOM 1493 N N . GLY A 1 191 ? -19.021 -9.515 34.887 1.00 90.44 191 GLY A N 1
ATOM 1494 C CA . GLY A 1 191 ? -17.599 -9.169 34.820 1.00 90.44 191 GLY A CA 1
ATOM 1495 C C . GLY A 1 191 ? -17.292 -7.822 34.166 1.00 90.44 191 GLY A C 1
ATOM 1496 O O . GLY A 1 191 ? -16.138 -7.402 34.215 1.00 90.44 191 GLY A O 1
ATOM 1497 N N . ILE A 1 192 ? -18.286 -7.145 33.578 1.00 93.88 192 ILE A N 1
ATOM 1498 C CA . ILE A 1 192 ? -18.114 -5.819 32.967 1.00 93.88 192 ILE A CA 1
ATOM 1499 C C . ILE A 1 192 ? -17.686 -4.812 34.041 1.00 93.88 192 ILE A C 1
ATOM 1501 O O . ILE A 1 192 ? -18.323 -4.691 35.085 1.00 93.88 192 ILE A O 1
ATOM 1505 N N . GLN A 1 193 ? -16.587 -4.105 33.783 1.00 93.94 193 GLN A N 1
ATOM 1506 C CA . GLN A 1 193 ? -16.042 -3.077 34.665 1.00 93.94 193 GLN A CA 1
ATOM 1507 C C . GLN A 1 193 ? -16.382 -1.668 34.150 1.00 93.94 193 GLN A C 1
ATOM 1509 O O . GLN A 1 193 ? -16.279 -1.433 32.942 1.00 93.94 193 GLN A O 1
ATOM 1514 N N . PRO A 1 194 ? -16.626 -0.673 35.028 1.00 95.00 194 PRO A N 1
ATOM 1515 C CA . PRO A 1 194 ? -16.943 0.699 34.609 1.00 95.00 194 PRO A CA 1
ATOM 1516 C C . PRO A 1 194 ? -15.882 1.373 33.723 1.00 95.00 194 PRO A C 1
ATOM 1518 O O . PRO A 1 194 ? -16.178 2.318 32.995 1.00 95.00 194 PRO A O 1
ATOM 1521 N N . TRP A 1 195 ? -14.621 0.926 33.774 1.00 92.94 195 TRP A N 1
ATOM 1522 C CA . TRP A 1 195 ? -13.575 1.428 32.876 1.00 92.94 195 TRP A CA 1
ATOM 1523 C C . TRP A 1 195 ? -13.698 0.864 31.451 1.00 92.94 195 TRP A C 1
ATOM 1525 O O . TRP A 1 195 ? -13.392 1.583 30.503 1.00 92.94 195 TRP A O 1
ATOM 1535 N N . GLN A 1 196 ? -14.182 -0.375 31.289 1.00 91.62 196 GLN A N 1
ATOM 1536 C CA . GLN A 1 196 ? -14.473 -0.965 29.977 1.00 91.62 196 GLN A CA 1
ATOM 1537 C C . GLN A 1 196 ? -15.664 -0.250 29.339 1.00 91.62 196 GLN A C 1
ATOM 1539 O O . GLN A 1 196 ? -15.607 0.087 28.162 1.00 91.62 196 GLN A O 1
ATOM 1544 N N . GLU A 1 197 ? -16.699 0.052 30.130 1.00 90.19 197 GLU A N 1
ATOM 1545 C CA . GLU A 1 197 ? -17.862 0.830 29.689 1.00 90.19 197 GLU A CA 1
ATOM 1546 C C . GLU A 1 197 ? -17.436 2.207 29.176 1.00 90.19 197 GLU A C 1
ATOM 1548 O O . GLU A 1 197 ? -17.670 2.514 28.006 1.00 90.19 197 GLU A O 1
ATOM 1553 N N . ARG A 1 198 ? -16.719 2.996 29.995 1.00 93.44 198 ARG A N 1
ATOM 1554 C CA . ARG A 1 198 ? -16.199 4.314 29.585 1.00 93.44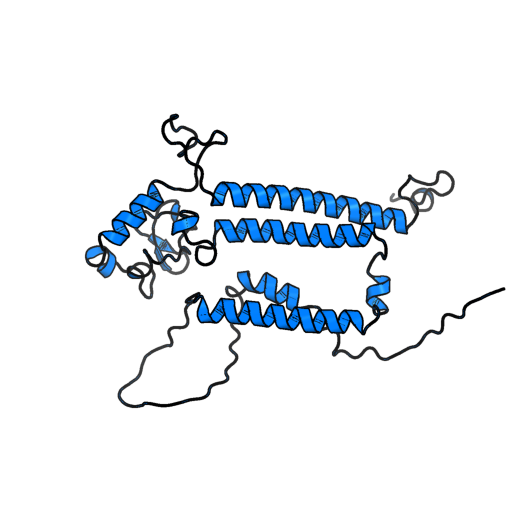 198 ARG A CA 1
ATOM 1555 C C . ARG A 1 198 ? -15.352 4.234 28.318 1.00 93.44 198 ARG A C 1
ATOM 1557 O O . ARG A 1 198 ? -15.568 5.028 27.410 1.00 93.44 198 ARG A O 1
ATOM 1564 N N . ARG A 1 199 ? -14.441 3.258 28.230 1.00 88.38 199 ARG A N 1
ATOM 1565 C CA . ARG A 1 199 ? -13.577 3.069 27.057 1.00 88.38 199 ARG A CA 1
ATOM 1566 C C . ARG A 1 199 ? -14.373 2.686 25.804 1.00 88.38 199 ARG A C 1
ATOM 1568 O O . ARG A 1 199 ? -14.089 3.189 24.723 1.00 88.38 199 ARG A O 1
ATOM 1575 N N . SER A 1 200 ? -15.390 1.835 25.942 1.00 89.12 200 SER A N 1
ATOM 1576 C CA . SER A 1 200 ? -16.273 1.455 24.833 1.00 89.12 200 SER A CA 1
ATOM 1577 C C . SER A 1 200 ? -17.155 2.617 24.362 1.00 89.12 200 SER A C 1
ATOM 1579 O O . SER A 1 200 ? -17.354 2.773 23.161 1.00 89.12 200 SER A O 1
ATOM 1581 N N . ALA A 1 201 ? -17.618 3.473 25.280 1.00 88.56 201 ALA A N 1
ATOM 1582 C CA . ALA A 1 201 ? -18.398 4.667 24.964 1.00 88.56 201 ALA A CA 1
ATOM 1583 C C . ALA A 1 201 ? -17.542 5.748 24.284 1.00 88.56 201 ALA A C 1
ATOM 1585 O O . ALA A 1 201 ? -17.950 6.298 23.267 1.00 88.56 201 ALA A O 1
ATOM 1586 N N . GLU A 1 202 ? -16.331 6.000 24.789 1.00 86.81 202 GLU A N 1
ATOM 1587 C CA . GLU A 1 202 ? -15.331 6.880 24.169 1.00 86.81 202 GLU A CA 1
ATOM 1588 C C . GLU A 1 202 ? -15.011 6.434 22.736 1.00 86.81 202 GLU A C 1
ATOM 1590 O O . GLU A 1 202 ? -15.055 7.234 21.805 1.00 86.81 202 GLU A O 1
ATOM 1595 N N . TYR A 1 203 ? -14.752 5.140 22.535 1.00 88.56 203 TYR A N 1
ATOM 1596 C CA . TYR A 1 203 ? -14.502 4.584 21.207 1.00 88.56 203 TYR A CA 1
ATOM 1597 C C . TYR A 1 203 ? -15.751 4.549 20.318 1.00 88.56 203 TYR A C 1
ATOM 1599 O O . TYR A 1 203 ? -15.628 4.556 19.095 1.00 88.56 203 TYR A O 1
ATOM 1607 N N . MET A 1 204 ? -16.950 4.550 20.902 1.00 89.62 204 MET A N 1
ATOM 1608 C CA . MET A 1 204 ? -18.188 4.682 20.144 1.00 89.62 204 MET A CA 1
ATOM 1609 C C . MET A 1 204 ? -18.393 6.101 19.614 1.00 89.62 204 MET A C 1
ATOM 1611 O O . MET A 1 204 ? -18.778 6.266 18.459 1.00 89.62 204 MET A O 1
ATOM 1615 N N . THR A 1 205 ? -18.115 7.119 20.429 1.00 89.44 205 THR A N 1
ATOM 1616 C CA . THR A 1 205 ? -18.291 8.528 20.047 1.00 89.44 205 THR A CA 1
ATOM 1617 C C . THR A 1 205 ? -17.145 9.084 19.201 1.00 89.44 205 THR A C 1
ATOM 1619 O O . THR A 1 205 ? -17.341 10.080 18.514 1.00 89.44 205 THR A O 1
ATOM 1622 N N . HIS A 1 206 ? -15.986 8.419 19.182 1.00 90.25 206 HIS A N 1
ATOM 1623 C CA . HIS A 1 206 ? -14.822 8.773 18.357 1.00 90.25 206 HIS A CA 1
ATOM 1624 C C . HIS A 1 206 ? -14.553 7.736 17.254 1.00 90.25 206 HIS A C 1
ATOM 1626 O O . HIS A 1 206 ? -13.402 7.415 16.950 1.00 90.25 206 HIS A O 1
ATOM 1632 N N . ALA A 1 207 ? -15.609 7.176 16.656 1.00 90.12 207 ALA A N 1
ATOM 1633 C CA . ALA A 1 207 ? -15.482 6.344 15.461 1.00 90.12 207 ALA A CA 1
ATOM 1634 C C . ALA A 1 207 ? -14.775 7.131 14.327 1.00 90.12 207 ALA A C 1
ATOM 1636 O O . ALA A 1 207 ? -14.993 8.338 14.218 1.00 90.12 207 ALA A O 1
ATOM 1637 N N . PRO A 1 208 ? -13.952 6.496 13.465 1.00 91.62 208 PRO A N 1
ATOM 1638 C CA . PRO A 1 208 ? -13.103 7.180 12.476 1.00 91.62 208 PRO A CA 1
ATOM 1639 C C . PRO A 1 208 ? -13.870 7.699 11.238 1.00 91.62 208 PRO A C 1
ATOM 1641 O O . PRO A 1 208 ? -13.512 7.422 10.092 1.00 91.62 208 PRO A O 1
ATOM 1644 N N . LEU A 1 209 ? -14.933 8.468 11.479 1.00 90.88 209 LEU A N 1
ATOM 1645 C CA . LEU A 1 209 ? -15.885 9.007 10.512 1.00 90.88 209 LEU A CA 1
ATOM 1646 C C . LEU A 1 209 ? -15.947 10.537 10.641 1.00 90.88 209 LEU A C 1
ATOM 1648 O O . LEU A 1 209 ? -16.056 11.072 11.746 1.00 90.88 209 LEU A O 1
ATOM 1652 N N . GLY A 1 210 ? -15.882 11.231 9.509 1.00 92.81 210 GLY A N 1
ATOM 1653 C CA . GLY A 1 210 ? -16.027 12.681 9.436 1.00 92.81 210 GLY A CA 1
ATOM 1654 C C . GLY A 1 210 ? -15.851 13.207 8.012 1.00 92.81 210 GLY A C 1
ATOM 1655 O O . GLY A 1 210 ? -15.429 12.474 7.113 1.00 92.81 210 GLY A O 1
ATOM 1656 N N . SER A 1 211 ? -16.200 14.472 7.800 1.00 94.38 211 SER A N 1
ATOM 1657 C CA . SER A 1 211 ? -16.110 15.160 6.512 1.00 94.38 211 SER A CA 1
ATOM 1658 C C . SER A 1 211 ? -14.717 15.749 6.245 1.00 94.38 211 SER A C 1
ATOM 1660 O O . SER A 1 211 ? -13.884 15.891 7.139 1.00 94.38 211 SER A O 1
ATOM 1662 N N . PHE A 1 212 ? -14.474 16.172 4.999 1.00 94.44 212 PHE A N 1
ATOM 1663 C CA . PHE A 1 212 ? -13.212 16.812 4.604 1.00 94.44 212 PHE A CA 1
ATOM 1664 C C . PHE A 1 212 ? -12.969 18.174 5.286 1.00 94.44 212 PHE A C 1
ATOM 1666 O O . PHE A 1 212 ? -11.825 18.544 5.523 1.00 94.44 212 PHE A O 1
ATOM 1673 N N . ASN A 1 213 ? -14.032 18.905 5.646 1.00 95.12 213 ASN A N 1
ATOM 1674 C CA . ASN A 1 213 ? -13.960 20.135 6.450 1.00 95.12 213 ASN A CA 1
ATOM 1675 C C . ASN A 1 213 ? -13.999 19.868 7.971 1.00 95.12 213 ASN A C 1
ATOM 1677 O O . ASN A 1 213 ? -14.370 20.747 8.745 1.00 95.12 213 ASN A O 1
ATOM 1681 N N . SER A 1 214 ? -13.621 18.655 8.377 1.00 95.50 214 SER A N 1
ATOM 1682 C CA . SER A 1 214 ? -13.482 18.184 9.755 1.00 95.50 214 SER A CA 1
ATOM 1683 C C . SER A 1 214 ? -14.752 18.128 10.611 1.00 95.50 214 SER A C 1
ATOM 1685 O O . SER A 1 214 ? -14.661 18.176 11.834 1.00 95.50 214 SER A O 1
ATOM 1687 N N . VAL A 1 215 ? -15.936 17.973 10.015 1.00 96.00 215 VAL A N 1
ATOM 1688 C CA . VAL A 1 215 ? -17.169 17.705 10.777 1.00 96.00 215 VAL A CA 1
ATOM 1689 C C . VAL A 1 215 ? -17.207 16.220 11.127 1.00 96.00 215 VAL A C 1
ATOM 1691 O O . VAL A 1 215 ? -17.301 15.379 10.236 1.00 96.00 215 VAL A O 1
ATOM 1694 N N . GLY A 1 216 ? -17.092 15.894 12.411 1.00 93.94 216 GLY A N 1
ATOM 1695 C CA . GLY A 1 216 ? -17.084 14.518 12.903 1.00 93.94 216 GLY A CA 1
ATOM 1696 C C . GLY A 1 216 ? -18.481 13.911 12.963 1.00 93.94 216 GLY A C 1
ATOM 1697 O O . GLY A 1 216 ? -19.435 14.594 13.326 1.00 93.94 216 GLY A O 1
ATOM 1698 N N . GLY A 1 217 ? -18.586 12.619 12.645 1.00 92.06 217 GLY A N 1
ATOM 1699 C CA . GLY A 1 217 ? -19.852 11.884 12.623 1.00 92.06 217 GLY A CA 1
ATOM 1700 C C . GLY A 1 217 ? -20.178 11.292 11.252 1.00 92.06 217 GLY A C 1
ATOM 1701 O O . GLY A 1 217 ? -19.294 11.030 10.434 1.00 92.06 217 GLY A O 1
ATOM 1702 N N . VAL A 1 218 ? -21.463 11.024 11.013 1.00 93.75 218 VAL A N 1
ATOM 1703 C CA . VAL A 1 218 ? -21.953 10.478 9.736 1.00 93.75 218 VAL A CA 1
ATOM 1704 C C . VAL A 1 218 ? -22.065 11.565 8.659 1.00 93.75 218 VAL A C 1
ATOM 1706 O O . VAL A 1 218 ? -22.093 12.753 8.954 1.00 93.75 218 VAL A O 1
ATOM 1709 N N . ALA A 1 219 ? -22.185 11.178 7.385 1.00 91.75 219 ALA A N 1
ATOM 1710 C CA . ALA A 1 219 ? -22.264 12.131 6.267 1.00 91.75 219 ALA A CA 1
ATOM 1711 C C . ALA A 1 219 ? -23.496 13.070 6.295 1.00 91.75 219 ALA A C 1
ATOM 1713 O O . ALA A 1 219 ? -23.532 14.048 5.555 1.00 91.75 219 ALA A O 1
ATOM 1714 N N . THR A 1 220 ? -24.499 12.768 7.125 1.00 92.38 220 THR A N 1
ATOM 1715 C CA . THR A 1 220 ? -25.700 13.589 7.358 1.00 92.38 220 THR A CA 1
ATOM 1716 C C . THR A 1 220 ? -25.674 14.328 8.702 1.00 92.38 220 THR A C 1
ATOM 1718 O O . THR A 1 220 ? -26.704 14.851 9.121 1.00 92.38 220 THR A O 1
ATOM 1721 N N . GLU A 1 221 ? -24.543 14.318 9.411 1.00 93.88 221 GLU A N 1
ATOM 1722 C CA . GLU A 1 221 ? -24.393 14.987 10.704 1.00 93.88 221 GLU A CA 1
ATOM 1723 C C . GLU A 1 221 ? -24.365 16.513 10.537 1.00 93.88 221 GLU A C 1
ATOM 1725 O O . GLU A 1 221 ? -23.872 17.041 9.537 1.00 93.88 221 GLU A O 1
ATOM 1730 N N . ILE A 1 222 ? -24.893 17.237 11.523 1.00 92.25 222 ILE A N 1
ATOM 1731 C CA . ILE A 1 222 ? -24.826 18.703 11.538 1.00 92.25 222 ILE A CA 1
ATOM 1732 C C . ILE A 1 222 ? -23.426 19.198 11.933 1.00 92.25 222 ILE A C 1
ATOM 1734 O O . ILE A 1 222 ? -22.667 18.508 12.612 1.00 92.25 222 ILE A O 1
ATOM 1738 N N . ASN A 1 223 ? -23.095 20.439 11.564 1.00 94.25 223 ASN A N 1
ATOM 1739 C CA . ASN A 1 223 ? -21.828 21.090 11.919 1.00 94.25 223 ASN A CA 1
ATOM 1740 C C . ASN A 1 223 ? -21.736 21.367 13.438 1.00 94.25 223 ASN A C 1
ATOM 1742 O O . ASN A 1 223 ? -21.978 22.491 13.876 1.00 94.25 223 ASN A O 1
ATOM 1746 N N . ALA A 1 224 ? -21.400 20.348 14.233 1.00 93.19 224 ALA A N 1
ATOM 1747 C CA . ALA A 1 224 ? -21.346 20.421 15.696 1.00 93.19 224 ALA A CA 1
ATOM 1748 C C . ALA A 1 224 ? -19.979 20.034 16.290 1.00 93.19 224 ALA A C 1
ATOM 1750 O O . ALA A 1 224 ? -19.491 20.715 17.190 1.00 93.19 224 ALA A O 1
ATOM 1751 N N . VAL A 1 225 ? -19.348 18.963 15.796 1.00 94.38 225 VAL A N 1
ATOM 1752 C CA . VAL A 1 225 ? -18.088 18.429 16.345 1.00 94.38 225 VAL A CA 1
ATOM 1753 C C . VAL A 1 225 ? -16.965 18.585 15.324 1.00 94.38 225 VA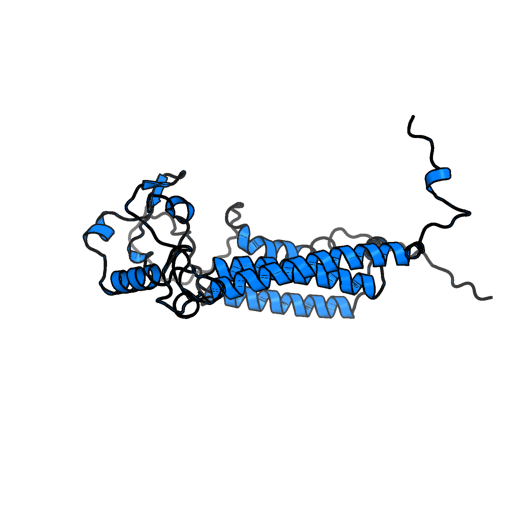L A C 1
ATOM 1755 O O . VAL A 1 225 ? -17.088 18.111 14.200 1.00 94.38 225 VAL A O 1
ATOM 1758 N N . ASN A 1 226 ? -15.855 19.217 15.716 1.00 96.44 226 ASN A N 1
ATOM 1759 C CA . ASN A 1 226 ? -14.645 19.300 14.894 1.00 96.44 226 ASN A CA 1
ATOM 1760 C C . ASN A 1 226 ? -13.755 18.071 15.155 1.00 96.44 226 ASN A C 1
ATOM 1762 O O . ASN A 1 226 ? -12.993 18.057 16.124 1.00 96.44 226 ASN A O 1
ATOM 1766 N N . TYR A 1 227 ? -13.899 17.020 14.345 1.00 93.31 227 TYR A N 1
ATOM 1767 C CA . TYR A 1 227 ? -13.182 15.755 14.518 1.00 93.31 227 TYR A CA 1
ATOM 1768 C C . TYR A 1 227 ? -13.042 14.966 13.209 1.00 93.31 227 TYR A C 1
ATOM 1770 O O . TYR A 1 227 ? -14.019 14.712 12.512 1.00 93.31 227 TYR A O 1
ATOM 1778 N N . VAL A 1 228 ? -11.826 14.482 12.941 1.00 94.12 228 VAL A N 1
ATOM 1779 C CA . VAL A 1 228 ? -11.536 13.381 12.006 1.00 94.12 228 VAL A CA 1
ATOM 1780 C C . VAL A 1 228 ? -10.414 12.553 12.622 1.00 94.12 228 VAL A C 1
ATOM 1782 O O . VAL A 1 228 ? -9.422 13.113 13.095 1.00 94.12 228 VAL A O 1
ATOM 1785 N N . SER A 1 229 ? -10.541 11.225 12.616 1.00 92.19 229 SER A N 1
ATOM 1786 C CA . SER A 1 229 ? -9.511 10.351 13.188 1.00 92.19 229 SER A CA 1
ATOM 1787 C C . SER A 1 229 ? -8.161 10.501 12.463 1.00 92.19 229 SER A C 1
ATOM 1789 O O . SER A 1 229 ? -8.122 10.480 11.227 1.00 92.19 229 SER A O 1
ATOM 1791 N N . PRO A 1 230 ? -7.030 10.529 13.199 1.00 93.69 230 PRO A N 1
ATOM 1792 C CA . PRO A 1 230 ? -5.699 10.397 12.614 1.00 93.69 230 PRO A CA 1
ATOM 1793 C C . PRO A 1 230 ? -5.538 9.146 11.739 1.00 93.69 230 PRO A C 1
ATOM 1795 O O . PRO A 1 230 ? -4.804 9.201 10.755 1.00 93.69 230 PRO A O 1
ATOM 1798 N N . ARG A 1 231 ? -6.244 8.037 12.028 1.00 90.50 231 ARG A N 1
ATOM 1799 C CA . ARG A 1 231 ? -6.228 6.840 11.164 1.00 90.50 231 ARG A CA 1
ATOM 1800 C C . ARG A 1 231 ? -6.801 7.130 9.782 1.00 90.50 231 ARG A C 1
ATOM 1802 O O . ARG A 1 231 ? -6.228 6.670 8.802 1.00 90.50 231 ARG A O 1
ATOM 1809 N N . SER A 1 232 ? -7.878 7.911 9.689 1.00 90.75 232 SER A N 1
ATOM 1810 C CA . SER A 1 232 ? -8.498 8.278 8.411 1.00 90.75 232 SER A CA 1
ATOM 1811 C C . SER A 1 232 ? -7.563 9.155 7.577 1.00 90.75 232 SER A C 1
ATOM 1813 O O . SER A 1 232 ? -7.344 8.862 6.402 1.00 90.75 232 SER A O 1
ATOM 1815 N N . TRP A 1 233 ? -6.928 10.164 8.185 1.00 96.25 233 TRP A N 1
ATOM 1816 C CA . TRP A 1 233 ? -5.916 10.990 7.512 1.00 96.25 233 TRP A CA 1
ATOM 1817 C C . TRP A 1 233 ? -4.686 10.188 7.071 1.00 96.25 233 TRP A C 1
ATOM 1819 O O . TRP A 1 233 ? -4.239 10.317 5.931 1.00 96.25 233 TRP A O 1
ATOM 1829 N N . LEU A 1 234 ? -4.142 9.333 7.942 1.00 94.69 234 LEU A N 1
ATOM 1830 C CA . LEU A 1 234 ? -2.957 8.533 7.630 1.00 94.69 234 LEU A CA 1
ATOM 1831 C C . LEU A 1 234 ? -3.253 7.471 6.563 1.00 94.69 234 LEU A C 1
ATOM 1833 O O . LEU A 1 234 ? -2.501 7.376 5.599 1.00 94.69 234 LEU A O 1
ATOM 1837 N N . ALA A 1 235 ? -4.353 6.723 6.674 1.00 89.88 235 ALA A N 1
ATOM 1838 C CA . ALA A 1 235 ? -4.715 5.705 5.689 1.00 89.88 235 ALA A CA 1
ATOM 1839 C C . ALA A 1 235 ? -4.972 6.317 4.303 1.00 89.88 235 ALA A C 1
ATOM 1841 O O . ALA A 1 235 ? -4.386 5.872 3.317 1.00 89.88 235 ALA A O 1
ATOM 1842 N N . THR A 1 236 ? -5.785 7.378 4.217 1.00 94.94 236 THR A N 1
ATOM 1843 C CA . THR A 1 236 ? -6.107 8.015 2.926 1.00 94.94 236 THR A CA 1
ATOM 1844 C C . THR A 1 236 ? -4.881 8.640 2.261 1.00 94.94 236 THR A C 1
ATOM 1846 O O . THR A 1 236 ? -4.663 8.419 1.071 1.00 94.94 236 THR A O 1
ATOM 1849 N N . SER A 1 237 ? -4.031 9.349 3.014 1.00 97.38 237 SER A N 1
ATOM 1850 C CA . SER A 1 237 ? -2.790 9.923 2.472 1.00 97.38 237 SER A CA 1
ATOM 1851 C C . SER A 1 237 ? -1.816 8.849 1.974 1.00 97.38 237 SER A C 1
ATOM 1853 O O . SER A 1 237 ? -1.328 8.955 0.849 1.00 97.38 237 SER A O 1
ATOM 1855 N N . HIS A 1 238 ? -1.580 7.780 2.743 1.00 94.69 238 HIS A N 1
ATOM 1856 C CA . HIS A 1 238 ? -0.683 6.693 2.329 1.00 94.69 238 HIS A CA 1
ATOM 1857 C C . HIS A 1 238 ? -1.235 5.891 1.144 1.00 94.69 238 HIS A C 1
ATOM 1859 O O . HIS A 1 238 ? -0.458 5.488 0.280 1.00 94.69 238 HIS A O 1
ATOM 1865 N N . PHE A 1 239 ? -2.557 5.711 1.046 1.00 95.62 239 PHE A N 1
ATOM 1866 C CA . PHE A 1 239 ? -3.189 5.088 -0.119 1.00 95.62 239 PHE A CA 1
ATOM 1867 C C . PHE A 1 239 ? -2.993 5.925 -1.391 1.00 95.62 239 PHE A C 1
ATOM 1869 O O . PHE A 1 239 ? -2.568 5.398 -2.417 1.00 95.62 239 PHE A O 1
ATOM 1876 N N . VAL A 1 240 ? -3.253 7.237 -1.323 1.00 97.69 240 VAL A N 1
ATOM 1877 C CA . VAL A 1 240 ? -3.089 8.156 -2.464 1.00 97.69 240 VAL A CA 1
ATOM 1878 C C . VAL A 1 240 ? -1.624 8.233 -2.906 1.00 97.69 240 VAL A C 1
ATOM 1880 O O . VAL A 1 240 ? -1.338 8.136 -4.100 1.00 97.69 240 VAL A O 1
ATOM 1883 N N . LEU A 1 241 ? -0.686 8.337 -1.958 1.00 97.62 241 LEU A N 1
ATOM 1884 C CA . LEU A 1 241 ? 0.750 8.304 -2.251 1.00 97.62 241 LEU A CA 1
ATOM 1885 C C . LEU A 1 241 ? 1.166 6.959 -2.865 1.00 97.62 241 LEU A C 1
ATOM 1887 O O . LEU A 1 241 ? 1.821 6.945 -3.905 1.00 97.62 241 LEU A O 1
ATOM 1891 N N . GLY A 1 242 ? 0.742 5.834 -2.280 1.00 96.69 242 GLY A N 1
ATOM 1892 C CA . GLY A 1 242 ? 1.021 4.489 -2.790 1.00 96.69 242 GLY A CA 1
ATOM 1893 C C . GLY A 1 242 ? 0.513 4.278 -4.218 1.00 96.69 242 GLY A C 1
ATOM 1894 O O . GLY A 1 242 ? 1.236 3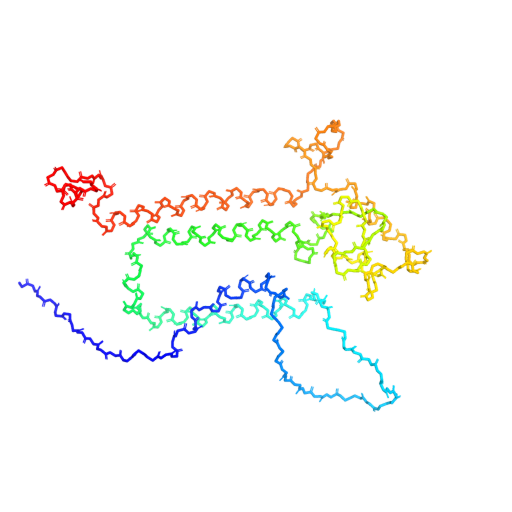.731 -5.054 1.00 96.69 242 GLY A O 1
ATOM 1895 N N . PHE A 1 243 ? -0.680 4.790 -4.532 1.00 98.12 243 PHE A N 1
ATOM 1896 C CA . PHE A 1 243 ? -1.251 4.773 -5.878 1.00 98.12 243 PHE A CA 1
ATOM 1897 C C . PHE A 1 243 ? -0.438 5.608 -6.878 1.00 98.12 243 PHE A C 1
ATOM 1899 O O . PHE A 1 243 ? -0.055 5.095 -7.928 1.00 98.12 243 PHE A O 1
ATOM 1906 N N . PHE A 1 244 ? -0.112 6.869 -6.574 1.00 98.31 244 PHE A N 1
ATOM 1907 C CA . PHE A 1 244 ? 0.663 7.690 -7.515 1.00 98.31 244 PHE A CA 1
ATOM 1908 C C . PHE A 1 244 ? 2.106 7.195 -7.692 1.00 98.31 244 PHE A C 1
ATOM 1910 O O . PHE A 1 244 ? 2.645 7.273 -8.796 1.00 98.31 244 PHE A O 1
ATOM 1917 N N . LEU A 1 245 ? 2.707 6.597 -6.659 1.00 97.94 245 LEU A N 1
ATOM 1918 C CA . LEU A 1 245 ? 3.991 5.899 -6.770 1.00 97.94 245 LEU A CA 1
ATOM 1919 C C . LEU A 1 245 ? 3.892 4.645 -7.659 1.00 97.94 245 LEU A C 1
ATOM 1921 O O . LEU A 1 245 ? 4.826 4.372 -8.412 1.00 97.94 245 LEU A O 1
ATOM 1925 N N . PHE A 1 246 ? 2.759 3.928 -7.656 1.00 97.94 246 PHE A N 1
ATOM 1926 C CA . PHE A 1 246 ? 2.511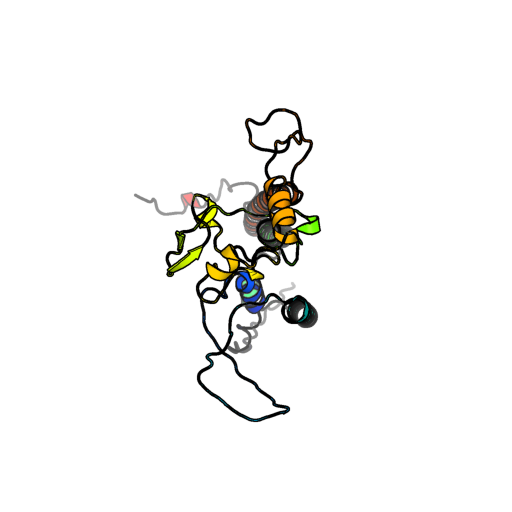 2.819 -8.590 1.00 97.94 246 PHE A CA 1
ATOM 1927 C C . PHE A 1 246 ? 2.421 3.305 -10.041 1.00 97.94 246 PHE A C 1
ATOM 1929 O O . PHE A 1 246 ? 3.047 2.733 -10.933 1.00 97.94 246 PHE A O 1
ATOM 1936 N N . VAL A 1 247 ? 1.688 4.395 -10.284 1.00 98.62 247 VAL A N 1
ATOM 1937 C CA . VAL A 1 247 ? 1.600 5.018 -11.616 1.00 98.62 247 VAL A CA 1
ATOM 1938 C C . VAL A 1 247 ? 2.987 5.476 -12.087 1.00 98.62 247 VAL A C 1
ATOM 1940 O O . VAL A 1 247 ? 3.373 5.197 -13.222 1.00 98.62 247 VAL A O 1
ATOM 1943 N N . GLY A 1 248 ? 3.778 6.091 -11.201 1.00 98.44 248 GLY A N 1
ATOM 1944 C CA . GLY A 1 248 ? 5.171 6.458 -11.470 1.00 98.44 248 GLY A CA 1
ATOM 1945 C C . GLY A 1 248 ? 6.072 5.253 -11.769 1.00 98.44 248 GLY A C 1
ATOM 1946 O O . GLY A 1 248 ? 6.895 5.319 -12.682 1.00 98.44 248 GLY A O 1
ATOM 1947 N N . HIS A 1 249 ? 5.895 4.135 -11.056 1.00 98.31 249 HIS A N 1
ATOM 1948 C CA . HIS A 1 249 ? 6.580 2.873 -11.343 1.00 98.31 249 HIS A CA 1
ATOM 1949 C C . HIS A 1 249 ? 6.274 2.379 -12.761 1.00 98.31 249 HIS A C 1
ATOM 1951 O O . HIS A 1 249 ? 7.211 2.151 -13.525 1.00 98.31 249 HIS A O 1
ATOM 1957 N N . LEU A 1 250 ? 4.993 2.265 -13.137 1.00 98.38 250 LEU A N 1
ATOM 1958 C CA . LEU A 1 250 ? 4.586 1.811 -14.473 1.00 98.38 250 LEU A CA 1
ATOM 1959 C C . LEU A 1 250 ? 5.154 2.715 -15.577 1.00 98.38 250 LEU A C 1
ATOM 1961 O O . LEU A 1 250 ? 5.714 2.219 -16.557 1.00 98.38 250 LEU A O 1
ATOM 1965 N N . TRP A 1 251 ? 5.061 4.034 -15.387 1.00 98.62 251 TRP A N 1
ATOM 1966 C CA . TRP A 1 251 ? 5.580 5.036 -16.315 1.00 98.62 251 TRP A CA 1
ATOM 1967 C C . TRP A 1 251 ? 7.094 4.899 -16.530 1.00 98.62 251 TRP A C 1
ATOM 1969 O O . TRP A 1 251 ? 7.549 4.697 -17.658 1.00 98.62 251 TRP A O 1
ATOM 1979 N N . HIS A 1 252 ? 7.883 4.952 -15.453 1.00 98.62 252 HIS A N 1
ATOM 1980 C CA . HIS A 1 252 ? 9.342 4.901 -15.554 1.00 98.62 252 HIS A CA 1
ATOM 1981 C C . HIS A 1 252 ? 9.866 3.515 -15.945 1.00 98.62 252 HIS A C 1
ATOM 1983 O O . HIS A 1 252 ? 10.844 3.437 -16.683 1.00 98.62 252 HIS A O 1
ATOM 1989 N N . ALA A 1 253 ? 9.222 2.419 -15.530 1.00 98.00 253 ALA A N 1
ATOM 1990 C CA . ALA A 1 253 ? 9.621 1.070 -15.940 1.00 98.00 253 ALA A CA 1
ATOM 1991 C C . ALA A 1 253 ? 9.384 0.846 -17.443 1.00 98.00 253 ALA A C 1
ATOM 1993 O O . ALA A 1 253 ? 10.252 0.307 -18.137 1.00 98.00 253 ALA A O 1
ATOM 1994 N N . GLY A 1 254 ? 8.233 1.298 -17.958 1.00 98.06 254 GLY A N 1
ATOM 1995 C CA . GLY A 1 254 ? 7.919 1.272 -19.385 1.00 98.06 254 GLY A CA 1
ATOM 1996 C C . GLY A 1 254 ? 8.897 2.121 -20.197 1.00 98.06 254 GLY A C 1
ATOM 1997 O O . GLY A 1 254 ? 9.523 1.616 -21.131 1.00 98.06 254 GLY A O 1
ATOM 1998 N N . ARG A 1 255 ? 9.105 3.384 -19.793 1.00 98.44 255 ARG A N 1
ATOM 1999 C CA . ARG A 1 255 ? 10.023 4.304 -20.481 1.00 98.44 255 ARG A CA 1
ATOM 2000 C C . ARG A 1 255 ? 11.474 3.828 -20.434 1.00 98.44 255 ARG A C 1
ATOM 2002 O O . ARG A 1 255 ? 12.136 3.838 -21.467 1.00 98.44 255 ARG A O 1
ATOM 2009 N N . ALA A 1 256 ? 11.961 3.344 -19.290 1.00 97.94 256 ALA A N 1
ATOM 2010 C CA . ALA A 1 256 ? 13.320 2.816 -19.166 1.00 97.94 256 ALA A CA 1
ATOM 2011 C C . ALA A 1 256 ? 13.561 1.602 -20.076 1.00 97.94 256 ALA A C 1
ATOM 2013 O O . ALA A 1 256 ? 14.652 1.462 -20.627 1.00 97.94 256 ALA A O 1
ATOM 2014 N N . ARG A 1 257 ? 12.551 0.738 -20.263 1.00 98.12 257 ARG A N 1
ATOM 2015 C CA . ARG A 1 257 ? 12.626 -0.398 -21.194 1.00 98.12 257 ARG A CA 1
ATOM 2016 C C . ARG A 1 257 ? 12.613 0.055 -22.655 1.00 98.12 257 ARG A C 1
ATOM 2018 O O . ARG A 1 257 ? 13.433 -0.439 -23.422 1.00 98.12 257 ARG A O 1
ATOM 2025 N N . ALA A 1 258 ? 11.740 0.994 -23.023 1.00 97.94 258 ALA A N 1
ATOM 2026 C CA . ALA A 1 258 ? 11.699 1.559 -24.374 1.00 97.94 258 ALA A CA 1
ATOM 2027 C C . ALA A 1 258 ? 13.014 2.273 -24.738 1.00 97.94 258 ALA A C 1
ATOM 2029 O O . ALA A 1 258 ? 13.547 2.059 -25.822 1.00 97.94 258 ALA A O 1
ATOM 2030 N N . ALA A 1 259 ? 13.584 3.038 -23.801 1.00 97.88 259 ALA A N 1
ATOM 2031 C CA . ALA A 1 259 ? 14.849 3.749 -23.985 1.00 97.88 259 ALA A CA 1
ATOM 2032 C C . ALA A 1 259 ? 16.054 2.799 -24.061 1.00 97.88 259 ALA A C 1
ATOM 2034 O O . ALA A 1 259 ? 16.950 2.994 -24.876 1.00 97.88 259 ALA A O 1
ATOM 2035 N N . ALA A 1 260 ? 16.067 1.726 -23.261 1.00 96.81 260 ALA A N 1
ATOM 2036 C CA . ALA A 1 260 ? 17.097 0.688 -23.353 1.00 96.81 260 ALA A CA 1
ATOM 2037 C C . ALA A 1 260 ? 17.044 -0.108 -24.672 1.00 96.81 260 ALA A C 1
ATOM 2039 O O . ALA A 1 260 ? 18.045 -0.709 -25.055 1.00 96.81 260 ALA A O 1
ATOM 2040 N N . ALA A 1 261 ? 15.894 -0.112 -25.352 1.00 96.81 261 ALA A N 1
ATOM 2041 C CA . ALA A 1 261 ? 15.696 -0.723 -26.664 1.00 96.81 261 ALA A CA 1
ATOM 2042 C C . ALA A 1 261 ? 15.737 0.286 -27.836 1.00 96.81 261 ALA A C 1
ATOM 2044 O O . ALA A 1 261 ? 15.676 -0.136 -28.987 1.00 96.81 261 ALA A O 1
ATOM 2045 N N . GLY A 1 262 ? 15.874 1.590 -27.561 1.00 97.12 262 GLY A N 1
ATOM 2046 C CA . GLY A 1 262 ? 16.104 2.642 -28.559 1.00 97.12 262 GLY A CA 1
ATOM 2047 C C . GLY A 1 262 ? 14.876 3.157 -29.320 1.00 97.12 262 GLY A C 1
ATOM 2048 O O . GLY A 1 262 ? 15.055 3.777 -30.365 1.00 97.12 262 GLY A O 1
ATOM 2049 N N . PHE A 1 263 ? 13.651 2.916 -28.836 1.00 96.81 263 PHE A N 1
ATOM 2050 C CA . PHE A 1 263 ? 12.404 3.338 -29.506 1.00 96.81 263 PHE A CA 1
ATOM 2051 C C . PHE A 1 263 ? 11.522 4.282 -28.665 1.00 96.81 263 PHE A C 1
ATOM 2053 O O . PHE A 1 263 ? 10.346 4.491 -28.959 1.00 96.81 263 PHE A O 1
ATOM 2060 N N . GLU A 1 264 ? 12.062 4.900 -27.610 1.00 97.25 264 GLU A N 1
ATOM 2061 C CA . GLU A 1 264 ? 11.301 5.774 -26.702 1.00 97.25 264 GLU A CA 1
ATOM 2062 C C . GLU A 1 264 ? 10.800 7.079 -27.342 1.00 97.25 264 GLU A C 1
ATOM 2064 O O . GLU A 1 264 ? 9.924 7.739 -26.786 1.00 97.25 264 GLU A O 1
ATOM 2069 N N . LYS A 1 265 ? 11.354 7.453 -28.501 1.00 97.62 265 LYS A N 1
ATOM 2070 C CA . LYS A 1 265 ? 11.021 8.679 -29.247 1.00 97.62 265 LYS A CA 1
ATOM 2071 C C . LYS A 1 265 ? 10.009 8.466 -30.375 1.00 97.62 265 LYS A C 1
ATOM 2073 O O . LYS A 1 265 ? 9.616 9.441 -31.011 1.00 97.62 265 LYS A O 1
ATOM 2078 N N . GLY A 1 266 ? 9.590 7.226 -30.622 1.00 96.31 266 GLY A N 1
ATOM 2079 C CA . GLY A 1 266 ? 8.681 6.864 -31.706 1.00 96.31 266 GLY A CA 1
ATOM 2080 C C . GLY A 1 266 ? 9.169 5.665 -32.515 1.00 96.31 266 GLY A C 1
ATOM 2081 O O . GLY A 1 266 ? 10.220 5.090 -32.240 1.00 96.31 266 GLY A O 1
ATOM 2082 N N . ILE A 1 267 ? 8.369 5.295 -33.513 1.00 97.06 267 ILE A N 1
ATOM 2083 C CA . ILE A 1 267 ? 8.650 4.200 -34.445 1.00 97.06 267 ILE A CA 1
ATOM 2084 C C . ILE A 1 267 ? 9.500 4.745 -35.600 1.00 97.06 267 ILE A C 1
ATOM 2086 O O . ILE A 1 267 ? 9.196 5.813 -36.138 1.00 97.06 267 ILE A O 1
ATOM 2090 N N . ASP A 1 268 ? 10.546 4.012 -35.981 1.00 96.19 268 ASP A N 1
ATOM 2091 C CA . ASP A 1 268 ? 11.309 4.295 -37.197 1.00 96.19 268 ASP A CA 1
ATOM 2092 C C . ASP A 1 268 ? 10.426 4.049 -38.430 1.00 96.19 268 ASP A C 1
ATOM 2094 O O . ASP A 1 268 ? 9.840 2.976 -38.581 1.00 96.19 268 ASP A O 1
ATOM 2098 N N . ARG A 1 269 ? 10.311 5.054 -39.303 1.00 96.38 269 ARG A N 1
ATOM 2099 C CA . ARG A 1 269 ? 9.429 5.006 -40.479 1.00 96.38 269 ARG A CA 1
ATOM 2100 C C . ARG A 1 269 ? 9.981 4.105 -41.582 1.00 96.38 269 ARG A C 1
ATOM 2102 O O . ARG A 1 269 ? 9.195 3.633 -42.398 1.00 96.38 269 ARG A O 1
ATOM 2109 N N . ASP A 1 270 ? 11.288 3.849 -41.576 1.00 96.44 270 ASP A N 1
ATOM 2110 C CA . ASP A 1 270 ? 11.951 2.982 -42.552 1.00 96.44 270 ASP A CA 1
ATOM 2111 C C . ASP A 1 270 ? 12.039 1.522 -42.055 1.00 96.44 270 ASP A C 1
ATOM 2113 O O . ASP A 1 270 ? 12.291 0.609 -42.843 1.00 96.44 270 ASP A O 1
ATOM 2117 N N . LEU A 1 271 ? 11.806 1.283 -40.754 1.00 94.94 271 LEU A N 1
ATOM 2118 C CA . LEU A 1 271 ? 11.955 -0.015 -40.077 1.00 94.94 271 LEU A CA 1
ATOM 2119 C C . LEU A 1 271 ? 10.784 -0.325 -39.120 1.00 94.94 271 LEU A C 1
ATOM 2121 O O . LEU A 1 271 ? 10.988 -0.791 -37.997 1.00 94.94 271 LEU A O 1
ATOM 2125 N N . GLU A 1 272 ? 9.541 -0.089 -39.552 1.00 96.44 272 GLU A N 1
ATOM 2126 C CA . GLU A 1 272 ? 8.344 -0.388 -38.752 1.00 96.44 272 GLU A CA 1
ATOM 2127 C C . GLU A 1 272 ? 8.195 -1.910 -38.500 1.00 96.44 272 GLU A C 1
ATOM 2129 O O . GLU A 1 272 ? 7.921 -2.666 -39.439 1.00 96.44 272 GLU A O 1
ATOM 2134 N N . PRO A 1 273 ? 8.307 -2.407 -37.245 1.00 96.06 273 PRO A N 1
ATOM 2135 C CA . PRO A 1 273 ? 8.385 -3.848 -36.987 1.00 96.06 273 PRO A CA 1
ATOM 2136 C C . PRO A 1 273 ? 7.135 -4.625 -37.404 1.00 96.06 273 PRO A C 1
ATOM 2138 O O . PRO A 1 273 ? 7.243 -5.773 -37.833 1.00 96.06 273 PRO A O 1
ATOM 2141 N N . VAL A 1 274 ? 5.955 -4.005 -37.303 1.00 97.44 274 VAL A N 1
ATOM 2142 C CA . VAL A 1 274 ? 4.664 -4.627 -37.636 1.00 97.44 274 VAL A CA 1
ATOM 2143 C C . VAL A 1 274 ? 4.586 -4.999 -39.120 1.00 97.44 274 VAL A C 1
ATOM 2145 O O . VAL A 1 274 ? 4.040 -6.049 -39.445 1.00 97.44 274 VAL A O 1
ATOM 2148 N N . LEU A 1 275 ? 5.205 -4.217 -40.014 1.00 96.25 275 LEU A N 1
ATOM 2149 C CA . LEU A 1 275 ? 5.224 -4.498 -41.456 1.00 96.25 275 LEU A CA 1
ATOM 2150 C C . LEU A 1 275 ? 6.059 -5.739 -41.822 1.00 96.25 275 LEU A C 1
ATOM 2152 O O . LEU A 1 275 ? 5.888 -6.296 -42.903 1.00 96.25 275 LEU A O 1
ATOM 2156 N N . SER A 1 276 ? 6.945 -6.188 -40.925 1.00 95.44 276 SER A N 1
ATOM 2157 C CA . SER A 1 276 ? 7.733 -7.419 -41.091 1.00 95.44 276 SER A CA 1
ATOM 2158 C C . SER A 1 276 ? 7.040 -8.682 -40.560 1.00 95.44 276 SER A C 1
ATOM 2160 O O . SER A 1 276 ? 7.542 -9.790 -40.759 1.00 95.44 276 SER A O 1
ATOM 2162 N N . MET A 1 277 ? 5.905 -8.536 -39.869 1.00 97.69 277 MET A N 1
ATOM 2163 C CA . MET A 1 277 ? 5.166 -9.652 -39.278 1.00 97.69 277 MET A CA 1
ATOM 2164 C C . MET A 1 277 ? 4.164 -10.235 -40.277 1.00 97.69 277 MET A C 1
ATOM 2166 O O . MET A 1 277 ? 3.623 -9.537 -41.132 1.00 97.69 277 MET A O 1
ATOM 2170 N N . THR A 1 278 ? 3.878 -11.531 -40.155 1.00 96.75 278 THR A N 1
ATOM 2171 C CA . THR A 1 278 ? 2.806 -12.166 -40.929 1.00 96.75 278 THR A CA 1
ATOM 2172 C C . THR A 1 278 ? 1.446 -11.571 -40.544 1.00 96.75 278 THR A C 1
ATOM 2174 O O . THR A 1 278 ? 1.188 -11.438 -39.342 1.00 96.75 278 THR A O 1
ATOM 2177 N N . PRO A 1 279 ? 0.551 -11.276 -41.508 1.00 96.19 279 PRO A N 1
ATOM 2178 C CA . PRO A 1 279 ? -0.833 -10.917 -41.214 1.00 96.19 279 PRO A CA 1
ATOM 2179 C C . PRO A 1 279 ? -1.518 -11.950 -40.312 1.00 96.19 279 PRO A C 1
ATOM 2181 O O . PRO A 1 279 ? -1.208 -13.140 -40.357 1.00 96.19 279 PRO A O 1
ATOM 2184 N N . LEU A 1 280 ? -2.466 -11.487 -39.495 1.00 95.94 280 LEU A N 1
ATOM 2185 C CA . LEU A 1 280 ? -3.225 -12.335 -38.565 1.00 95.94 280 LEU A CA 1
ATOM 2186 C C . LEU A 1 280 ? -4.395 -13.092 -39.231 1.00 95.94 280 LEU A C 1
ATOM 2188 O O . LEU A 1 280 ? -5.096 -13.837 -38.546 1.00 95.94 280 LEU A O 1
ATOM 2192 N N . SER A 1 281 ? -4.624 -12.873 -40.531 1.00 89.44 281 SER A N 1
ATOM 2193 C CA . SER A 1 281 ? -5.749 -13.377 -41.337 1.00 89.44 281 SER A CA 1
ATOM 2194 C C . SER A 1 281 ? -5.299 -13.736 -42.748 1.00 89.44 281 SER A C 1
ATOM 2196 O O . SER A 1 281 ? -4.669 -12.837 -43.356 1.00 89.44 281 SER A O 1
#

Organism: Dendrobium thyrsiflorum (NCBI:txid117978)

InterPro domains:
  IPR000932 Photosystem antenna protein-like [PF00421] (77-143)
  IPR000932 Photosystem antenna protein-like [PF00421] (146-277)
  IPR003544 Cytochrome c-type biogenesis protein CcmB [PTHR30070] (1-80)
  IPR036001 Photosystem antenna protein-like superfamily [SSF161077] (77-280)
  IPR044900 Photosystem II CP43 reaction centre protein superfamily [G3DSA:1.10.10.670] (135-207)

Radius of gyration: 27.95 Å; chains: 1; bounding box: 68×55×84 Å

Foldseek 3Di:
DDDDDDDDDPDDDDPVPPPLVPVVVVVVCVVVPPVDDDDDDDDDDDDDDDDDDDDDDDDPPDDDPDPPPPVVVVVVVVVVSCVVVVVVVVVDDDDPVRVVPAQDDPLRVLLVVLLVLLVVLQVQLVCLQQDCPVPPCVRQNDRDAAADWDAQPVGAIAGDDPCSVVRVDDDPLCVVQADPRGGDPVCVVPVRDVVSVVSNVRNVQQPQDDDPQQQDDHPPDDNDDRHHTPSVVSNVVSNVSSVVSNVSSVVSNVLSVCVSVPASPHADPVCHPVVVDDDPD

Sequence (281 aa):
MLQLSYQFDRSGMDRLNIPLGSPVLTLLCGIHSRSALGITSSSGWNSSQNPTTSPTSLPPTVSRTSIETEWFHVLSSIGSICILDGIWHILTKPFAWARRAFVWSGEAYLSYSLGALSFFGFIACGFVWFNNTAYPSEFYGPTGLGKYLMRSPTGEVLFGGETMRFWDLRAPWLEPLRGPNGLDLSRLKKGIQPWQERRSAEYMTHAPLGSFNSVGGVATEINAVNYVSPRSWLATSHFVLGFFLFVGHLWHAGRARAAAAGFEKGIDRDLEPVLSMTPLS